Protein 7SN6 (pdb70)

B-factor: mean 51.5, std 17.03, range [21.87, 120.97]

InterPro domains:
  IPR000504 RNA recognition motif domain [PF00076] (151-224)
  IPR000504 RNA recognition motif domain [PF00076] (261-330)
  IPR000504 RNA recognition motif domain [PF00076] (400-459)
  IPR000504 RNA recognition motif domain [PS50102] (149-231)
  IPR000504 RNA recognition motif domain [PS50102] (259-337)
  IPR000504 RNA recognition motif domain [PS50102] (385-466)
  IPR000504 RNA recognition motif domain [SM00360] (150-227)
  IPR000504 RNA recognition motif domain [SM00360] (260-333)
  IPR000504 RNA recognition motif domain [SM00360] (377-462)
  IPR006529 U2 snRNP auxilliary factor, large subunit, splicing factor [TIGR01642] (4-474)
  IPR012677 Nucleotide-binding alpha-beta plait domain superfamily [G3DSA:3.30.70.330] (149-332)
  IPR012677 Nucleotide-binding alpha-beta plait domain superfamily [G3DSA:3.30.70.330] (235-310)
  IPR012677 Nucleotide-binding alpha-beta plait domain superfamily [G3DSA:3.30.70.330] (371-475)
  IPR035979 RNA-binding domain superfamily [SSF54928] (149-233)
  IPR035979 RNA-binding domain superfamily [SSF54928] (244-336)
  IPR035979 RNA-binding domain superfamily [SSF54928] (373-469)

Nearest PDB structures (foldseek):
  7sn6-assembly1_C  TM=1.091E+00  e=1.686E+00  Homo sapiens
  4z2x-assembly2_B  TM=9.937E-01  e=1.857E-19  Mus musculus
  4fxw-assembly1_A  TM=9.599E-01  e=4.243E-20  Homo sapiens
  3v4m-assembly1_A  TM=9.835E-01  e=1.328E-19  Mus musculus
  4fxw-assembly2_C  TM=9.630E-01  e=4.750E-19  Homo sapiens

Structure (mmCIF, N/CA/C/O backbone):
data_7SN6
#
_entry.id   7SN6
#
_cell.length_a   76.163
_cell.length_b   63.156
_cell.length_c   49.387
_cell.angle_alpha   90.000
_cell.angle_beta   94.370
_cell.angle_gamma   90.000
#
_symmetry.space_group_name_H-M   'C 1 2 1'
#
loop_
_entity.id
_entity.type
_entity.pdbx_description
1 polymer 'Splicing factor U2AF 65 kDa subunit'
2 polymer 'Splicing factor 3B subunit 1'
3 non-polymer 'ISOPROPYL ALCOHOL'
4 water water
#
loop_
_atom_site.group_PDB
_atom_site.id
_atom_site.type_symbol
_atom_site.label_atom_id
_atom_site.label_alt_id
_atom_site.label_comp_id
_atom_site.label_asym_id
_atom_site.label_entity_id
_atom_site.label_seq_id
_atom_site.pdbx_PDB_ins_code
_atom_site.Cartn_x
_atom_site.Cartn_y
_atom_site.Cartn_z
_atom_site.occupancy
_atom_site.B_iso_or_equiv
_atom_site.auth_seq_id
_atom_site.auth_comp_id
_atom_site.auth_asym_id
_atom_site.auth_atom_id
_atom_site.pdbx_PDB_model_num
ATOM 1 N N . LEU A 1 3 ? 16.978 -17.680 29.307 1.00 67.46 372 LEU A N 1
ATOM 2 C CA . LEU A 1 3 ? 15.656 -17.639 30.004 1.00 76.49 372 LEU A CA 1
ATOM 3 C C . LEU A 1 3 ? 15.453 -18.868 30.874 1.00 50.62 372 LEU A C 1
ATOM 4 O O . LEU A 1 3 ? 15.961 -19.954 30.556 1.00 50.18 372 LEU A O 1
ATOM 20 N N . GLY A 1 4 ? 14.731 -18.698 31.977 1.00 64.40 373 GLY A N 1
ATOM 21 C CA . GLY A 1 4 ? 14.206 -19.824 32.728 1.00 40.97 373 GLY A CA 1
ATOM 22 C C . GLY A 1 4 ? 14.762 -19.885 34.120 1.00 62.26 373 GLY A C 1
ATOM 23 O O . GLY A 1 4 ? 15.480 -18.991 34.579 1.00 77.12 373 GLY A O 1
ATOM 27 N N . SER A 1 5 ? 14.403 -20.965 34.810 1.00 47.19 374 SER A N 1
ATOM 28 C CA . SER A 1 5 ? 13.538 -22.007 34.245 1.00 39.84 374 SER A CA 1
ATOM 29 C C . SER A 1 5 ? 12.059 -21.603 34.162 1.00 39.64 374 SER A C 1
ATOM 30 O O . SER A 1 5 ? 11.568 -20.787 34.963 1.00 41.90 374 SER A O 1
ATOM 38 N N . THR A 1 6 ? 11.341 -22.237 33.251 1.00 37.24 375 THR A N 1
ATOM 39 C CA . THR A 1 6 ? 9.928 -21.998 33.001 1.00 36.90 375 THR A CA 1
ATOM 40 C C . THR A 1 6 ? 9.257 -23.332 32.715 1.00 34.87 375 THR A C 1
ATOM 41 O O . THR A 1 6 ? 9.906 -24.379 32.665 1.00 33.73 375 THR A O 1
ATOM 52 N N . GLU A 1 7 ? 7.940 -23.298 32.515 1.00 35.87 376 GLU A N 1
ATOM 53 C CA . GLU A 1 7 ? 7.188 -24.530 32.281 1.00 34.55 376 GLU A CA 1
ATOM 54 C C . GLU A 1 7 ? 7.041 -24.888 30.801 1.00 39.79 376 GLU A C 1
ATOM 55 O O . GLU A 1 7 ? 6.360 -25.865 30.474 1.00 34.65 376 GLU A O 1
ATOM 67 N N . VAL A 1 8 ? 7.642 -24.112 29.912 1.00 30.98 377 VAL A N 1
ATOM 68 C CA . VAL A 1 8 ? 7.594 -24.348 28.466 1.00 29.53 377 VAL A CA 1
ATOM 69 C C . VAL A 1 8 ? 9.006 -24.628 27.973 1.00 31.00 377 VAL A C 1
ATOM 70 O O . VAL A 1 8 ? 9.936 -23.866 28.275 1.00 29.72 377 VAL A O 1
ATOM 83 N N . LEU A 1 9 ? 9.152 -25.739 27.246 1.00 27.45 378 LEU A N 1
ATOM 84 C CA . LEU A 1 9 ? 10.406 -26.242 26.698 1.00 26.80 378 LEU A CA 1
ATOM 85 C C . LEU A 1 9 ? 10.375 -26.031 25.194 1.00 28.39 378 LEU A C 1
ATOM 86 O O . LEU A 1 9 ? 9.348 -26.269 24.557 1.00 34.48 378 LEU A O 1
ATOM 102 N N . CYS A 1 10 ? 11.496 -25.561 24.658 1.00 26.43 379 CYS A N 1
ATOM 103 C CA . CYS A 1 10 ? 11.710 -25.436 23.209 1.00 26.12 379 CYS A CA 1
ATOM 104 C C . CYS A 1 10 ? 12.780 -26.441 22.805 1.00 27.44 379 CYS A C 1
ATOM 105 O O . CYS A 1 10 ? 13.915 -26.378 23.302 1.00 26.29 379 CYS A O 1
ATOM 113 N N . LEU A 1 11 ? 12.429 -27.346 21.892 1.00 25.10 380 LEU A N 1
ATOM 114 C CA . LEU A 1 11 ? 13.332 -28.366 21.391 1.00 25.78 380 LEU A CA 1
ATOM 115 C C . LEU A 1 11 ? 13.725 -28.003 19.951 1.00 25.30 380 LEU A C 1
ATOM 116 O O . LEU A 1 11 ? 12.854 -27.674 19.156 1.00 27.19 380 LEU A O 1
ATOM 132 N N . MET A 1 12 ? 15.019 -27.997 19.684 1.00 25.76 381 MET A N 1
ATOM 133 C CA . MET A 1 12 ? 15.575 -27.577 18.392 1.00 26.47 381 MET A CA 1
ATOM 134 C C . MET A 1 12 ? 16.428 -28.688 17.797 1.00 26.78 381 MET A C 1
ATOM 135 O O . MET A 1 12 ? 16.857 -29.622 18.475 1.00 26.54 381 MET A O 1
ATOM 149 N N . ASN A 1 13 ? 16.656 -28.552 16.492 1.00 27.56 382 ASN A N 1
ATOM 150 C CA . ASN A 1 13 ? 17.463 -29.473 15.731 1.00 28.31 382 ASN A CA 1
ATOM 151 C C . ASN A 1 13 ? 16.823 -30.840 15.517 1.00 28.13 382 ASN A C 1
ATOM 152 O O . ASN A 1 13 ? 17.496 -31.747 14.993 1.00 28.94 382 ASN A O 1
ATOM 163 N N . MET A 1 14 ? 15.518 -30.984 15.727 1.00 28.10 383 MET A N 1
ATOM 164 C CA . MET A 1 14 ? 14.883 -32.291 15.596 1.00 32.71 383 MET A CA 1
ATOM 165 C C . MET A 1 14 ? 14.148 -32.538 14.287 1.00 33.26 383 MET A C 1
ATOM 166 O O . MET A 1 14 ? 14.039 -33.699 13.867 1.00 34.07 383 MET A O 1
ATOM 180 N N . VAL A 1 15 ? 13.627 -31.511 13.631 1.00 30.97 384 VAL A N 1
ATOM 181 C CA . VAL A 1 15 ? 12.770 -31.734 12.485 1.00 44.84 384 VAL A CA 1
ATOM 182 C C . VAL A 1 15 ? 13.278 -30.917 11.316 1.00 34.74 384 VAL A C 1
ATOM 183 O O . VAL A 1 15 ? 13.808 -29.813 11.485 1.00 37.00 384 VAL A O 1
ATOM 196 N N . LEU A 1 16 ? 13.091 -31.464 10.134 1.00 33.08 385 LEU A N 1
ATOM 197 C CA . LEU A 1 16 ? 13.181 -30.699 8.894 1.00 34.61 385 LEU A CA 1
ATOM 198 C C . LEU A 1 16 ? 11.789 -30.251 8.457 1.00 38.05 385 LEU A C 1
ATOM 199 O O . LEU A 1 16 ? 10.832 -31.033 8.512 1.00 42.43 385 LEU A O 1
ATOM 215 N N . PRO A 1 17 ? 11.658 -29.022 7.974 1.00 41.53 386 PRO A N 1
ATOM 216 C CA . PRO A 1 17 ? 10.347 -28.568 7.469 1.00 37.42 386 PRO A CA 1
ATOM 217 C C . PRO A 1 17 ? 9.690 -29.540 6.494 1.00 40.46 386 PRO A C 1
ATOM 218 O O . PRO A 1 17 ? 8.471 -29.743 6.544 1.00 46.83 386 PRO A O 1
ATOM 229 N N . GLU A 1 18 ? 10.479 -30.102 5.574 1.00 51.86 387 GLU A N 1
ATOM 230 C CA . GLU A 1 18 ? 10.008 -31.151 4.675 1.00 52.73 387 GLU A CA 1
ATOM 231 C C . GLU A 1 18 ? 9.227 -32.235 5.410 1.00 56.14 387 GLU A C 1
ATOM 232 O O . GLU A 1 18 ? 8.189 -32.708 4.923 1.00 60.37 387 GLU A O 1
ATOM 244 N N . GLU A 1 19 ? 9.725 -32.662 6.571 1.00 41.31 388 GLU A N 1
ATOM 245 C CA . GLU A 1 19 ? 9.107 -33.733 7.342 1.00 51.63 388 GLU A CA 1
ATOM 246 C C . GLU A 1 19 ? 7.779 -33.313 7.949 1.00 49.03 388 GLU A C 1
ATOM 247 O O . GLU A 1 19 ? 7.058 -34.168 8.468 1.00 53.74 388 GLU A O 1
ATOM 259 N N . LEU A 1 20 ? 7.429 -32.031 7.889 1.00 38.07 389 LEU A N 1
ATOM 260 C CA . LEU A 1 20 ? 6.192 -31.545 8.479 1.00 40.09 389 LEU A CA 1
ATOM 261 C C . LEU A 1 20 ? 5.074 -31.333 7.461 1.00 42.50 389 LEU A C 1
ATOM 262 O O . LEU A 1 20 ? 4.008 -30.839 7.825 1.00 47.40 389 LEU A O 1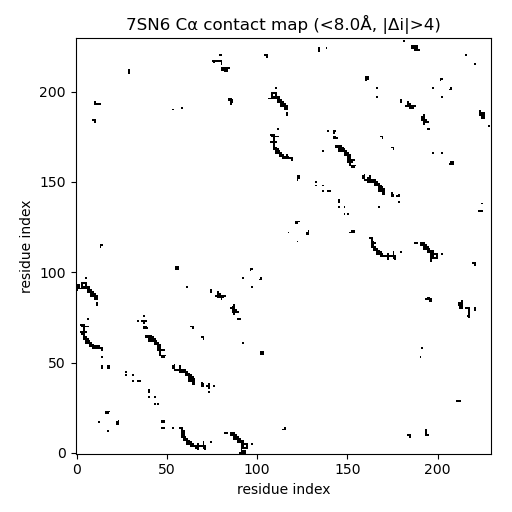
ATOM 278 N N . LEU A 1 21 ? 5.274 -31.711 6.203 1.00 59.07 390 LEU A N 1
ATOM 279 C CA . LEU A 1 21 ? 4.253 -31.413 5.215 1.00 50.18 390 LEU A CA 1
ATOM 280 C C . LEU A 1 21 ? 3.149 -32.460 5.174 1.00 46.48 390 LEU A C 1
ATOM 281 O O . LEU A 1 21 ? 1.988 -32.129 4.913 1.00 57.72 390 LEU A O 1
ATOM 297 N N . ASP A 1 22 ? 3.497 -33.719 5.362 1.00 56.71 391 ASP A N 1
ATOM 298 C CA . ASP A 1 22 ? 2.509 -34.781 5.312 1.00 54.82 391 ASP A CA 1
ATOM 299 C C . ASP A 1 22 ? 1.810 -34.877 6.661 1.00 57.08 391 ASP A C 1
ATOM 300 O O . ASP A 1 22 ? 2.465 -34.942 7.704 1.00 57.23 391 ASP A O 1
ATOM 309 N N . ASP A 1 23 ? 0.477 -34.901 6.630 1.00 61.71 392 ASP A N 1
ATOM 310 C CA . ASP A 1 23 ? -0.297 -34.988 7.862 1.00 67.61 392 ASP A CA 1
ATOM 311 C C . ASP A 1 23 ? 0.009 -36.270 8.639 1.00 63.24 392 ASP A C 1
ATOM 312 O O . ASP A 1 23 ? 0.070 -36.253 9.874 1.00 60.89 392 ASP A O 1
ATOM 321 N N . GLU A 1 24 ? 0.183 -37.397 7.941 1.00 60.91 393 GLU A N 1
ATOM 322 C CA . GLU A 1 24 ? 0.488 -38.649 8.634 1.00 50.50 393 GLU A CA 1
ATOM 323 C C . GLU A 1 24 ? 1.817 -38.544 9.381 1.00 59.69 393 GLU A C 1
ATOM 324 O O . GLU A 1 24 ? 1.911 -38.885 10.569 1.00 65.08 393 GLU A O 1
ATOM 328 N N . GLU A 1 25 ? 2.850 -38.043 8.699 1.00 59.65 394 GLU A N 1
ATOM 329 C CA . GLU A 1 25 ? 4.179 -37.941 9.291 1.00 57.01 394 GLU A CA 1
ATOM 330 C C . GLU A 1 25 ? 4.225 -36.871 10.367 1.00 57.97 394 GLU A C 1
ATOM 331 O O . GLU A 1 25 ? 4.956 -37.006 11.359 1.00 52.40 394 GLU A O 1
ATOM 343 N N . TYR A 1 26 ? 3.479 -35.784 10.165 1.00 45.35 395 TYR A N 1
ATOM 344 C CA . TYR A 1 26 ? 3.353 -34.749 11.177 1.00 42.66 395 TYR A CA 1
ATOM 345 C C . TYR A 1 26 ? 2.768 -35.313 12.465 1.00 42.59 395 TYR A C 1
ATOM 346 O O . TYR A 1 26 ? 3.287 -35.061 13.564 1.00 45.06 395 TYR A O 1
ATOM 364 N N . GLU A 1 27 ? 1.690 -36.092 12.346 1.00 50.23 396 GLU A N 1
ATOM 365 C CA . GLU A 1 27 ? 1.069 -36.668 13.535 1.00 59.34 396 GLU A CA 1
ATOM 366 C C . GLU A 1 27 ? 2.029 -37.607 14.257 1.00 45.89 396 GLU A C 1
ATOM 367 O O . GLU A 1 27 ? 2.089 -37.611 15.495 1.00 42.41 396 GLU A O 1
ATOM 371 N N . GLU A 1 28 ? 2.778 -38.415 13.499 1.00 46.88 397 GLU A N 1
ATOM 372 C CA . GLU A 1 28 ? 3.736 -39.338 14.104 1.00 48.55 397 GLU A CA 1
ATOM 373 C C . GLU A 1 28 ? 4.773 -38.591 14.922 1.00 46.15 397 GLU A C 1
ATOM 374 O O . GLU A 1 28 ? 5.155 -39.029 16.013 1.00 45.92 397 GLU A O 1
ATOM 386 N N . ILE A 1 29 ? 5.241 -37.454 14.419 1.00 37.22 398 ILE A N 1
ATOM 387 C CA . ILE A 1 29 ? 6.253 -36.699 15.150 1.00 34.32 398 ILE A CA 1
ATOM 388 C C . ILE A 1 29 ? 5.671 -36.115 16.425 1.00 39.97 398 ILE A C 1
ATOM 389 O O . ILE A 1 29 ? 6.310 -36.152 17.477 1.00 39.31 398 ILE A O 1
ATOM 405 N N . VAL A 1 30 ? 4.433 -35.621 16.376 1.00 35.87 399 VAL A N 1
ATOM 406 C CA . VAL A 1 30 ? 3.831 -35.041 17.571 1.00 35.83 399 VAL A CA 1
ATOM 407 C C . VAL A 1 30 ? 3.680 -36.101 18.658 1.00 34.05 399 VAL A C 1
ATOM 408 O O . VAL A 1 30 ? 4.037 -35.886 19.819 1.00 40.81 399 VAL A O 1
ATOM 421 N N . GLU A 1 31 ? 3.115 -37.244 18.305 1.00 37.86 400 GLU A N 1
ATOM 422 C CA . GLU A 1 31 ? 2.976 -38.305 19.295 1.00 50.58 400 GLU A CA 1
ATOM 423 C C . GLU A 1 31 ? 4.337 -38.757 19.826 1.00 41.87 400 GLU A C 1
ATOM 424 O O . GLU A 1 31 ? 4.500 -38.976 21.035 1.00 44.22 400 GLU A O 1
ATOM 431 N N . ASP A 1 32 ? 5.332 -38.882 18.947 1.00 40.83 401 ASP A N 1
ATOM 432 C CA . ASP A 1 32 ? 6.677 -39.238 19.395 1.00 41.13 401 ASP A CA 1
ATOM 433 C C . ASP A 1 32 ? 7.163 -38.288 20.469 1.00 37.94 401 ASP A C 1
ATOM 434 O O . ASP A 1 32 ? 7.738 -38.709 21.484 1.00 42.85 401 ASP A O 1
ATOM 442 N N . VAL A 1 33 ? 6.995 -36.986 20.226 1.00 32.95 402 VAL A N 1
ATOM 443 C CA . VAL A 1 33 ? 7.369 -35.979 21.210 1.00 35.87 402 VAL A CA 1
ATOM 444 C C . VAL A 1 33 ? 6.529 -36.122 22.469 1.00 37.83 402 VAL A C 1
ATOM 445 O O . VAL A 1 33 ? 7.059 -36.135 23.587 1.00 38.29 402 VAL A O 1
ATOM 457 N N . ARG A 1 34 ? 5.205 -36.250 22.317 1.00 40.33 403 ARG A N 1
ATOM 458 C CA . ARG A 1 34 ? 4.340 -36.349 23.495 1.00 35.88 403 ARG A CA 1
ATOM 459 C C . ARG A 1 34 ? 4.724 -37.547 24.344 1.00 44.59 403 ARG A C 1
ATOM 460 O O . ARG A 1 34 ? 4.892 -37.433 25.564 1.00 45.66 403 ARG A O 1
ATOM 464 N N . ASP A 1 35 ? 4.851 -38.721 23.713 1.00 40.68 404 ASP A N 1
ATOM 465 C CA . ASP A 1 35 ? 5.118 -39.937 24.484 1.00 38.94 404 ASP A CA 1
ATOM 466 C C . ASP A 1 35 ? 6.407 -39.810 25.284 1.00 37.94 404 ASP A C 1
ATOM 467 O O . ASP A 1 35 ? 6.467 -40.228 26.452 1.00 46.24 404 ASP A O 1
ATOM 476 N N . GLU A 1 36 ? 7.450 -39.240 24.684 1.00 39.50 405 GLU A N 1
ATOM 477 C CA . GLU A 1 36 ? 8.720 -39.126 25.395 1.00 42.06 405 GLU A CA 1
ATOM 478 C C . GLU A 1 36 ? 8.630 -38.064 26.484 1.00 46.10 405 GLU A C 1
ATOM 479 O O . GLU A 1 36 ? 9.048 -38.301 27.626 1.00 37.08 405 GLU A O 1
ATOM 491 N N . CYS A 1 37 ? 8.025 -36.916 26.177 1.00 36.02 406 CYS A N 1
ATOM 492 C CA . CYS A 1 37 ? 7.929 -35.862 27.192 1.00 39.90 406 CYS A CA 1
ATOM 493 C C . CYS A 1 37 ? 7.058 -36.278 28.372 1.00 35.29 406 CYS A C 1
ATOM 494 O O . CYS A 1 37 ? 7.258 -35.800 29.498 1.00 38.30 406 CYS A O 1
ATOM 502 N N . SER A 1 38 ? 6.049 -37.114 28.115 1.00 30.78 407 SER A N 1
ATOM 503 C CA . SER A 1 38 ? 5.169 -37.596 29.167 1.00 41.68 407 SER A CA 1
ATOM 504 C C . SER A 1 38 ? 5.895 -38.446 30.189 1.00 46.89 407 SER A C 1
ATOM 505 O O . SER A 1 38 ? 5.350 -38.691 31.278 1.00 51.34 407 SER A O 1
ATOM 513 N N . LYS A 1 39 ? 7.102 -38.913 29.882 1.00 42.83 408 LYS A N 1
ATOM 514 C CA . LYS A 1 39 ? 7.856 -39.622 30.903 1.00 53.76 408 LYS A CA 1
ATOM 515 C C . LYS A 1 39 ? 8.198 -38.733 32.092 1.00 58.91 408 LYS A C 1
ATOM 516 O O . LYS A 1 39 ? 8.522 -39.260 33.158 1.00 46.84 408 LYS A O 1
ATOM 535 N N . TYR A 1 40 ? 8.144 -37.402 31.926 1.00 37.19 409 TYR A N 1
ATOM 536 C CA . TYR A 1 40 ? 8.631 -36.452 32.919 1.00 41.12 409 TYR A CA 1
ATOM 537 C C . TYR A 1 40 ? 7.534 -35.632 33.573 1.00 48.97 409 TYR A C 1
ATOM 538 O O . TYR A 1 40 ? 7.762 -35.084 34.655 1.00 76.09 409 TYR A O 1
ATOM 556 N N . GLY A 1 41 ? 6.365 -35.540 32.957 1.00 51.20 410 GLY A N 1
ATOM 557 C CA . GLY A 1 41 ? 5.324 -34.660 33.463 1.00 53.54 410 GLY A CA 1
ATOM 558 C C . GLY A 1 41 ? 4.068 -34.820 32.640 1.00 60.57 410 GLY A C 1
ATOM 559 O O . GLY A 1 41 ? 4.057 -35.479 31.592 1.00 54.09 410 GLY A O 1
ATOM 563 N N . LEU A 1 42 ? 2.988 -34.228 33.148 1.00 42.09 411 LEU A N 1
ATOM 564 C CA . LEU A 1 42 ? 1.768 -34.118 32.361 1.00 47.49 411 LEU A CA 1
ATOM 565 C C . LEU A 1 42 ? 2.022 -33.016 31.344 1.00 44.69 411 LEU A C 1
ATOM 566 O O . LEU A 1 42 ? 2.484 -31.927 31.704 1.00 42.43 411 LEU A O 1
ATOM 582 N N . VAL A 1 43 ? 1.781 -33.318 30.075 1.00 39.69 412 VAL A N 1
ATOM 583 C CA . VAL A 1 43 ? 1.980 -32.365 28.990 1.00 34.08 412 VAL A CA 1
ATOM 584 C C . VAL A 1 43 ? 0.645 -31.695 28.708 1.00 39.07 412 VAL A C 1
ATOM 585 O O . VAL A 1 43 ? -0.347 -32.375 28.399 1.00 35.93 412 VAL A O 1
ATOM 598 N N . LYS A 1 44 ? 0.614 -30.370 28.872 1.00 36.48 413 LYS A N 1
ATOM 599 C CA . LYS A 1 44 ? -0.602 -29.609 28.629 1.00 43.31 413 LYS A CA 1
ATOM 600 C C . LYS A 1 44 ? -0.750 -29.267 27.149 1.00 35.21 413 LYS A C 1
ATOM 601 O O . LYS A 1 44 ? -1.865 -29.304 26.613 1.00 36.80 413 LYS A O 1
ATOM 620 N N . SER A 1 45 ? 0.344 -28.935 26.462 1.00 33.25 414 SER A N 1
ATOM 621 C CA . SER A 1 45 ? 0.211 -28.531 25.062 1.00 32.98 414 SER A CA 1
ATOM 622 C C . SER A 1 45 ? 1.507 -28.811 24.321 1.00 30.72 414 SER A C 1
ATOM 623 O O . SER A 1 45 ? 2.582 -28.890 24.914 1.00 30.36 414 SER A O 1
ATOM 631 N N . ILE A 1 46 ? 1.384 -28.956 23.013 1.00 35.03 415 ILE A N 1
ATOM 632 C CA . ILE A 1 46 ? 2.524 -29.136 22.128 1.00 35.37 415 ILE A CA 1
ATOM 633 C C . ILE A 1 46 ? 2.282 -28.250 20.916 1.00 35.80 415 ILE A C 1
ATOM 634 O O . ILE A 1 46 ? 1.176 -28.241 20.366 1.00 39.15 415 ILE A O 1
ATOM 649 N N . GLU A 1 47 ? 3.299 -27.491 20.502 1.00 28.62 416 GLU A N 1
ATOM 650 C CA . GLU A 1 47 ? 3.194 -26.727 19.267 1.00 29.51 416 GLU A CA 1
ATOM 651 C C . GLU A 1 47 ? 4.370 -27.083 18.382 1.00 32.55 416 GLU A C 1
ATOM 652 O O . GLU A 1 47 ? 5.524 -27.012 18.822 1.00 29.00 416 GLU A O 1
ATOM 664 N N . ILE A 1 48 ? 4.074 -27.474 17.143 1.00 39.53 417 ILE A N 1
ATOM 665 C CA . ILE A 1 48 ? 5.102 -27.701 16.133 1.00 32.33 417 ILE A CA 1
ATOM 666 C C . ILE A 1 48 ? 4.709 -26.902 14.899 1.00 39.82 417 ILE A C 1
ATOM 667 O O . ILE A 1 48 ? 3.912 -27.385 14.086 1.00 41.67 417 ILE A O 1
ATOM 683 N N . PRO A 1 49 ? 5.193 -25.679 14.734 1.00 34.18 418 PRO A N 1
ATOM 684 C CA . PRO A 1 49 ? 4.773 -24.878 13.567 1.00 38.35 418 PRO A CA 1
ATOM 685 C C . PRO A 1 49 ? 5.126 -25.583 12.265 1.00 40.52 418 PRO A C 1
ATOM 686 O O . PRO A 1 49 ? 6.209 -26.143 12.124 1.00 42.12 418 PRO A O 1
ATOM 697 N N . ARG A 1 50 ? 4.196 -25.539 11.299 1.00 40.79 419 ARG A N 1
ATOM 698 C CA . ARG A 1 50 ? 4.363 -26.209 10.030 1.00 39.55 419 ARG A CA 1
ATOM 699 C C . ARG A 1 50 ? 4.580 -25.188 8.902 1.00 39.81 419 ARG A C 1
ATOM 700 O O . ARG A 1 50 ? 4.127 -24.045 8.999 1.00 45.54 419 ARG A O 1
ATOM 721 N N . PRO A 1 51 ? 5.266 -25.575 7.834 1.00 47.96 420 PRO A N 1
ATOM 722 C CA . PRO A 1 51 ? 5.371 -24.685 6.681 1.00 52.32 420 PRO A CA 1
ATOM 723 C C . PRO A 1 51 ? 3.988 -24.457 6.105 1.00 67.65 420 PRO A C 1
ATOM 724 O O . PRO A 1 51 ? 3.136 -25.346 6.134 1.00 48.79 420 PRO A O 1
ATOM 735 N N . VAL A 1 52 ? 3.762 -23.249 5.597 1.00 61.87 421 VAL A N 1
ATOM 736 C CA . VAL A 1 52 ? 2.474 -22.877 5.023 1.00 65.31 421 VAL A CA 1
ATOM 737 C C . VAL A 1 52 ? 2.730 -22.079 3.753 1.00 77.36 421 VAL A C 1
ATOM 738 O O . VAL A 1 52 ? 3.624 -21.227 3.715 1.00 66.30 421 VAL A O 1
ATOM 751 N N . ASP A 1 53 ? 1.953 -22.371 2.706 1.00 83.50 422 ASP A N 1
ATOM 752 C CA . ASP A 1 53 ? 2.170 -21.790 1.377 1.00 78.56 422 ASP A CA 1
ATOM 753 C C . ASP A 1 53 ? 3.651 -21.834 1.004 1.00 66.49 422 ASP A C 1
ATOM 754 O O . ASP A 1 53 ? 4.197 -20.908 0.403 1.00 71.25 422 ASP A O 1
ATOM 758 N N . GLY A 1 54 ? 4.314 -22.926 1.376 1.00 75.41 423 GLY A N 1
ATOM 759 C CA . GLY A 1 54 ? 5.728 -23.074 1.095 1.00 88.79 423 GLY A CA 1
ATOM 760 C C . GLY A 1 54 ? 6.561 -21.939 1.654 1.00 85.91 423 GLY A C 1
ATOM 761 O O . GLY A 1 54 ? 7.296 -21.275 0.918 1.00 101.44 423 GLY A O 1
ATOM 765 N N . VAL A 1 55 ? 6.430 -21.687 2.952 1.00 63.79 424 VAL A N 1
ATOM 766 C CA . VAL A 1 55 ? 7.265 -20.711 3.646 1.00 75.26 424 VAL A CA 1
ATOM 767 C C . VAL A 1 55 ? 7.494 -21.221 5.061 1.00 74.48 424 VAL A C 1
ATOM 768 O O . VAL A 1 55 ? 6.575 -21.750 5.693 1.00 52.52 424 VAL A O 1
ATOM 772 N N . GLU A 1 56 ? 8.728 -21.074 5.549 1.00 60.31 425 GLU A N 1
ATOM 773 C CA . GLU A 1 56 ? 9.067 -21.415 6.929 1.00 42.07 425 GLU A CA 1
ATOM 774 C C . GLU A 1 56 ? 8.570 -20.297 7.836 1.00 70.93 425 GLU A C 1
ATOM 775 O O . GLU A 1 56 ? 9.228 -19.266 7.994 1.00 64.58 425 GLU A O 1
ATOM 787 N N . VAL A 1 57 ? 7.412 -20.516 8.450 1.00 63.65 426 VAL A N 1
ATOM 788 C CA . VAL A 1 57 ? 6.789 -19.543 9.341 1.00 50.09 426 VAL A CA 1
ATOM 789 C C . VAL A 1 57 ? 7.670 -19.354 10.566 1.00 39.98 426 VAL A C 1
ATOM 790 O O . VAL A 1 57 ? 8.531 -20.200 10.839 1.00 37.80 426 VAL A O 1
ATOM 803 N N . PRO A 1 58 ? 7.507 -18.265 11.316 1.00 55.81 427 PRO A N 1
ATOM 804 C CA . PRO A 1 58 ? 8.230 -18.118 12.585 1.00 44.75 427 PRO A CA 1
ATOM 805 C C . PRO A 1 58 ? 8.158 -19.354 13.456 1.00 39.92 427 PRO A C 1
ATOM 806 O O . PRO A 1 58 ? 7.087 -19.895 13.744 1.00 43.93 427 PRO A O 1
ATOM 817 N N . GLY A 1 59 ? 9.313 -19.790 13.925 1.00 41.19 428 GLY A N 1
ATOM 818 C CA . GLY A 1 59 ? 9.341 -20.944 14.779 1.00 33.23 428 GLY A CA 1
ATOM 819 C C . GLY A 1 59 ? 9.326 -22.262 14.046 1.00 31.17 428 GLY A C 1
ATOM 820 O O . GLY A 1 59 ? 9.436 -23.307 14.678 1.00 32.21 428 GLY A O 1
ATOM 824 N N . CYS A 1 60 ? 9.183 -22.256 12.724 1.00 32.69 429 CYS A N 1
ATOM 825 C CA . CYS A 1 60 ? 9.279 -23.524 11.998 1.00 34.35 429 CYS A CA 1
ATOM 826 C C . CYS A 1 60 ? 10.683 -24.093 12.137 1.00 44.38 429 CYS A C 1
ATOM 827 O O . CYS A 1 60 ? 11.679 -23.383 11.964 1.00 34.70 429 CYS A O 1
ATOM 835 N N . GLY A 1 61 ? 10.763 -25.374 12.457 1.00 32.35 430 GLY A N 1
ATOM 836 C CA . GLY A 1 61 ? 11.999 -25.995 12.888 1.00 28.00 430 GLY A CA 1
ATOM 837 C C . GLY A 1 61 ? 12.053 -26.285 14.371 1.00 25.82 430 GLY A C 1
ATOM 838 O O . GLY A 1 61 ? 12.844 -27.142 14.809 1.00 30.55 430 GLY A O 1
ATOM 842 N N . LYS A 1 62 ? 11.244 -25.593 15.158 1.00 26.14 431 LYS A N 1
ATOM 843 C CA . LYS A 1 62 ? 11.180 -25.739 16.601 1.00 24.83 431 LYS A CA 1
ATOM 844 C C . LYS A 1 62 ? 9.964 -26.547 17.067 1.00 30.33 431 LYS A C 1
ATOM 845 O O . LYS A 1 62 ? 8.939 -26.628 16.390 1.00 27.60 431 LYS A O 1
ATOM 864 N N . ILE A 1 63 ? 10.098 -27.142 18.265 1.00 24.89 432 ILE A N 1
ATOM 865 C CA . ILE A 1 63 ? 9.026 -27.896 18.927 1.00 26.03 432 ILE A CA 1
ATOM 866 C C . ILE A 1 63 ? 8.865 -27.303 20.326 1.00 23.44 432 ILE A C 1
ATOM 867 O O . ILE A 1 63 ? 9.857 -27.062 21.004 1.00 29.91 432 ILE A O 1
ATOM 883 N N . PHE A 1 64 ? 7.639 -26.964 20.697 1.00 24.16 433 PHE A N 1
ATOM 884 C CA . PHE A 1 64 ? 7.333 -26.314 21.968 1.00 25.00 433 PHE A CA 1
ATOM 885 C C . PHE A 1 64 ? 6.466 -27.279 22.749 1.00 27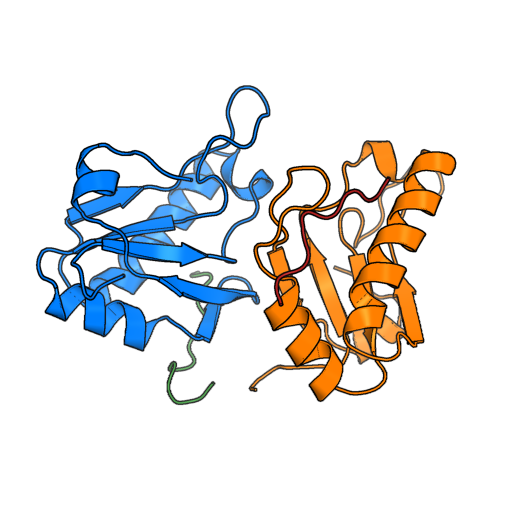.00 433 PHE A C 1
ATOM 886 O O . PHE A 1 64 ? 5.508 -27.824 22.189 1.00 34.25 433 PHE A O 1
ATOM 903 N N . VAL A 1 65 ? 6.796 -27.476 24.027 1.00 29.77 434 VAL A N 1
ATOM 904 C CA . VAL A 1 65 ? 6.036 -28.364 24.906 1.00 32.23 434 VAL A CA 1
ATOM 905 C C . VAL A 1 65 ? 5.789 -27.667 26.220 1.00 35.29 434 VAL A C 1
ATOM 906 O O . VAL A 1 65 ? 6.742 -27.233 26.870 1.00 31.69 434 VAL A O 1
ATOM 919 N N . GLU A 1 66 ? 4.530 -27.600 26.637 1.00 31.28 435 GLU A N 1
ATOM 920 C CA . GLU A 1 66 ? 4.154 -26.966 27.884 1.00 30.87 435 GLU A CA 1
ATOM 921 C C . GLU A 1 66 ? 3.808 -28.057 28.891 1.00 37.02 435 GLU A C 1
ATOM 922 O O . GLU A 1 66 ? 3.022 -28.961 28.587 1.00 41.21 435 GLU A O 1
ATOM 934 N N . PHE A 1 67 ? 4.422 -27.980 30.053 1.00 38.66 436 PHE A N 1
ATOM 935 C CA . PHE A 1 67 ? 4.135 -28.846 31.198 1.00 35.20 436 PHE A CA 1
ATOM 936 C C . PHE A 1 67 ? 3.293 -28.110 32.233 1.00 37.93 436 PHE A C 1
ATOM 937 O O . PHE A 1 67 ? 3.114 -26.894 32.177 1.00 36.51 436 PHE A O 1
ATOM 954 N N . THR A 1 68 ? 2.778 -28.874 33.212 1.00 40.50 437 THR A N 1
ATOM 955 C CA . THR A 1 68 ? 1.981 -28.264 34.272 1.00 37.28 437 THR A CA 1
ATOM 956 C C . THR A 1 68 ? 2.813 -27.629 35.379 1.00 61.81 437 THR A C 1
ATOM 957 O O . THR A 1 68 ? 2.243 -26.998 36.278 1.00 55.49 437 THR A O 1
ATOM 968 N N . SER A 1 69 ? 4.124 -27.815 35.383 1.00 43.27 438 SER A N 1
ATOM 969 C CA . SER A 1 69 ? 4.944 -27.206 36.414 1.00 51.62 438 SER A CA 1
ATOM 970 C C . SER A 1 69 ? 6.327 -26.912 35.853 1.00 39.15 438 SER A C 1
ATOM 971 O O . SER A 1 69 ? 6.787 -27.555 34.904 1.00 34.65 438 SER A O 1
ATOM 979 N N . VAL A 1 70 ? 7.018 -25.970 36.491 1.00 41.36 439 VAL A N 1
ATOM 980 C CA . VAL A 1 70 ? 8.405 -25.719 36.118 1.00 34.94 439 VAL A CA 1
ATOM 981 C C . VAL A 1 70 ? 9.255 -26.961 36.351 1.00 33.29 439 VAL A C 1
ATOM 982 O O . VAL A 1 70 ? 10.073 -27.321 35.498 1.00 34.29 439 VAL A O 1
ATOM 995 N N . PHE A 1 71 ? 9.101 -27.612 37.525 1.00 38.58 440 PHE A N 1
ATOM 996 C CA . PHE A 1 71 ? 9.942 -28.773 37.833 1.00 36.03 440 PHE A CA 1
ATOM 997 C C . PHE A 1 71 ? 9.797 -29.872 36.778 1.00 35.81 440 PHE A C 1
ATOM 998 O O . PHE A 1 71 ? 10.790 -30.507 36.374 1.00 34.94 440 PHE A O 1
ATOM 1015 N N . ASP A 1 72 ? 8.585 -30.100 36.284 1.00 36.48 441 ASP A N 1
ATOM 1016 C CA . ASP A 1 72 ? 8.413 -31.162 35.297 1.00 30.67 441 ASP A CA 1
ATOM 1017 C C . ASP A 1 72 ? 9.113 -30.793 34.008 1.00 31.76 441 ASP A C 1
ATOM 1018 O O . ASP A 1 72 ? 9.694 -31.649 33.329 1.00 30.12 441 ASP A O 1
ATOM 1027 N N . CYS A 1 73 ? 9.092 -29.502 33.675 1.00 28.32 442 CYS A N 1
ATOM 1028 C CA . CYS A 1 73 ? 9.752 -29.023 32.463 1.00 26.63 442 CYS A CA 1
ATOM 1029 C C . CYS A 1 73 ? 11.259 -29.165 32.613 1.00 33.55 442 CYS A C 1
ATOM 1030 O O . CYS A 1 73 ? 11.953 -29.596 31.685 1.00 28.44 442 CYS A O 1
ATOM 1038 N N . GLN A 1 74 ? 11.763 -28.838 33.817 1.00 29.18 443 GLN A N 1
ATOM 1039 C CA . GLN A 1 74 ? 13.174 -28.984 34.114 1.00 27.24 443 GLN A CA 1
ATOM 1040 C C . GLN A 1 74 ? 13.611 -30.437 33.964 1.00 27.37 443 GLN A C 1
ATOM 1041 O O . GLN A 1 74 ? 14.686 -30.729 33.411 1.00 29.42 443 GLN A O 1
ATOM 1055 N N . LYS A 1 75 ? 12.809 -31.369 34.492 1.00 30.30 444 LYS A N 1
ATOM 1056 C CA . LYS A 1 75 ? 13.199 -32.770 34.387 1.00 27.83 444 LYS A CA 1
ATOM 1057 C C . LYS A 1 75 ? 13.226 -33.192 32.918 1.00 26.20 444 LYS A C 1
ATOM 1058 O O . LYS A 1 75 ? 14.102 -33.949 32.493 1.00 25.77 444 LYS A O 1
ATOM 1077 N N . ALA A 1 76 ? 12.241 -32.755 32.150 1.00 25.71 445 ALA A N 1
ATOM 1078 C CA . ALA A 1 76 ? 12.226 -33.102 30.721 1.00 27.37 445 ALA A CA 1
ATOM 1079 C C . ALA A 1 76 ? 13.428 -32.523 29.991 1.00 29.08 445 ALA A C 1
ATOM 1080 O O . ALA A 1 76 ? 14.014 -33.187 29.121 1.00 26.90 445 ALA A O 1
ATOM 1087 N N . MET A 1 77 ? 13.793 -31.281 30.299 1.00 28.16 446 MET A N 1
ATOM 1088 C CA . MET A 1 77 ? 14.985 -30.710 29.689 1.00 29.19 446 MET A CA 1
ATOM 1089 C C . MET A 1 77 ? 16.211 -31.545 30.016 1.00 34.58 446 MET A C 1
ATOM 1090 O O . MET A 1 77 ? 17.030 -31.835 29.117 1.00 26.14 446 MET A O 1
ATOM 1104 N N . GLN A 1 78 ? 16.351 -31.962 31.296 1.00 24.78 447 GLN A N 1
ATOM 1105 C CA . GLN A 1 78 ? 17.478 -32.814 31.632 1.00 24.25 447 GLN A CA 1
ATOM 1106 C C . GLN A 1 78 ? 17.385 -34.175 30.935 1.00 28.42 447 GLN A C 1
ATOM 1107 O O . GLN A 1 78 ? 18.406 -34.763 30.575 1.00 32.04 447 GLN A O 1
ATOM 1121 N N . GLY A 1 79 ? 16.179 -34.735 30.817 1.00 24.26 448 GLY A N 1
ATOM 1122 C CA . GLY A 1 79 ? 16.061 -36.065 30.288 1.00 25.15 448 GLY A CA 1
ATOM 1123 C C . GLY A 1 79 ? 16.250 -36.138 28.787 1.00 31.05 448 GLY A C 1
ATOM 1124 O O . GLY A 1 79 ? 16.594 -37.206 28.273 1.00 30.53 448 GLY A O 1
ATOM 1128 N N . LEU A 1 80 ? 16.080 -35.020 28.103 1.00 24.84 449 LEU A N 1
ATOM 1129 C CA . LEU A 1 80 ? 16.058 -35.001 26.634 1.00 22.10 449 LEU A CA 1
ATOM 1130 C C . LEU A 1 80 ? 17.239 -34.300 25.979 1.00 30.94 449 LEU A C 1
ATOM 1131 O O . LEU A 1 80 ? 17.584 -34.645 24.825 1.00 31.86 449 LEU A O 1
ATOM 1147 N N . THR A 1 81 ? 17.855 -33.332 26.655 1.00 28.15 450 THR A N 1
ATOM 1148 C CA . THR A 1 81 ? 18.887 -32.496 26.047 1.00 29.74 450 THR A CA 1
ATOM 1149 C C . THR A 1 81 ? 20.166 -33.287 25.816 1.00 29.60 450 THR A C 1
ATOM 1150 O O . THR A 1 81 ? 20.634 -34.031 26.680 1.00 34.56 450 THR A O 1
ATOM 1161 N N . GLY A 1 82 ? 20.696 -33.182 24.615 1.00 26.22 451 GLY A N 1
ATOM 1162 C CA . GLY A 1 82 ? 21.886 -33.913 24.213 1.00 30.71 451 GLY A CA 1
ATOM 1163 C C . GLY A 1 82 ? 21.659 -35.298 23.649 1.00 34.56 451 GLY A C 1
ATOM 1164 O O . GLY A 1 82 ? 22.605 -35.897 23.122 1.00 34.42 451 GLY A O 1
ATOM 1168 N N . ARG A 1 83 ? 20.450 -35.823 23.739 1.00 28.49 452 ARG A N 1
ATOM 1169 C CA . ARG A 1 83 ? 20.143 -37.107 23.156 1.00 29.90 452 ARG A CA 1
ATOM 1170 C C . ARG A 1 83 ? 19.888 -36.928 21.665 1.00 31.83 452 ARG A C 1
ATOM 1171 O O . ARG A 1 83 ? 19.830 -35.810 21.174 1.00 30.53 452 ARG A O 1
ATOM 1192 N N . LYS A 1 84 ? 19.738 -38.053 20.971 1.00 30.90 453 LYS A N 1
ATOM 1193 C CA . LYS A 1 84 ? 19.511 -38.038 19.528 1.00 31.68 453 LYS A CA 1
ATOM 1194 C C . LYS A 1 84 ? 18.061 -38.343 19.167 1.00 33.82 453 LYS A C 1
ATOM 1195 O O . LYS A 1 84 ? 17.457 -39.287 19.685 1.00 39.05 453 LYS A O 1
ATOM 1214 N N . PHE A 1 85 ? 17.528 -37.552 18.252 1.00 31.48 454 PHE A N 1
ATOM 1215 C CA . PHE A 1 85 ? 16.208 -37.728 17.692 1.00 31.06 454 PHE A CA 1
ATOM 1216 C C . PHE A 1 85 ? 16.406 -37.774 16.184 1.00 33.16 454 PHE A C 1
ATOM 1217 O O . PHE A 1 85 ? 16.898 -36.809 15.603 1.00 35.31 454 PHE A O 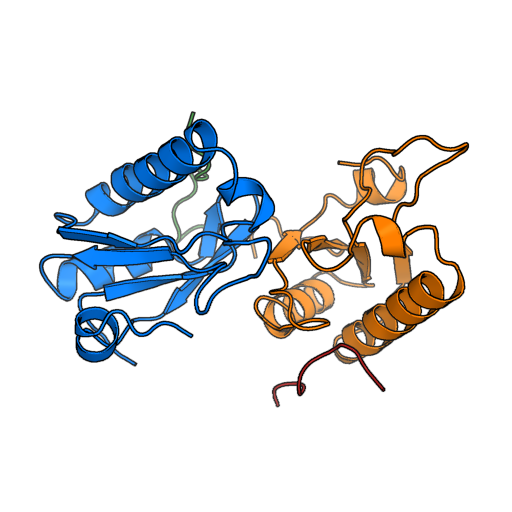1
ATOM 1234 N N . ALA A 1 86 ? 16.059 -38.898 15.557 1.00 34.86 455 ALA A N 1
ATOM 1235 C CA . ALA A 1 86 ? 16.358 -39.106 14.144 1.00 35.02 455 ALA A CA 1
ATOM 1236 C C . ALA A 1 86 ? 17.823 -38.783 13.813 1.00 39.90 455 ALA A C 1
ATOM 1237 O O . ALA A 1 86 ? 18.130 -38.152 12.786 1.00 38.62 455 ALA A O 1
ATOM 1244 N N . ASN A 1 87 ? 18.719 -39.216 14.693 1.00 38.77 456 ASN A N 1
ATOM 1245 C CA . ASN A 1 87 ? 20.177 -39.119 14.611 1.00 39.28 456 ASN A CA 1
ATOM 1246 C C . ASN A 1 87 ? 20.701 -37.705 14.785 1.00 36.89 456 ASN A C 1
ATOM 1247 O O . ASN A 1 87 ? 21.900 -37.471 14.591 1.00 42.60 456 ASN A O 1
ATOM 1258 N N . ARG A 1 88 ? 19.857 -36.780 15.193 1.00 32.94 457 ARG A N 1
ATOM 1259 C CA . ARG A 1 88 ? 20.231 -35.387 15.376 1.00 29.71 457 ARG A CA 1
ATOM 1260 C C . ARG A 1 88 ? 20.318 -35.097 16.855 1.00 33.19 457 ARG A C 1
ATOM 1261 O O . ARG A 1 88 ? 19.436 -35.513 17.594 1.00 29.32 457 ARG A O 1
ATOM 1282 N N . VAL A 1 89 ? 21.347 -34.350 17.268 1.00 34.54 458 VAL A N 1
ATOM 1283 C CA . VAL A 1 89 ? 21.490 -33.943 18.671 1.00 33.39 458 VAL A CA 1
ATOM 1284 C C . VAL A 1 89 ? 20.421 -32.922 19.022 1.00 30.39 458 VAL A C 1
ATOM 1285 O O . VAL A 1 89 ? 20.286 -31.881 18.345 1.00 29.60 458 VAL A O 1
ATOM 1298 N N . VAL A 1 90 ? 19.698 -33.168 20.135 1.00 33.32 459 VAL A N 1
ATOM 1299 C CA . VAL A 1 90 ? 18.602 -32.304 20.557 1.00 26.75 459 VAL A CA 1
ATOM 1300 C C . VAL A 1 90 ? 19.183 -31.149 21.356 1.00 36.41 459 VAL A C 1
ATOM 1301 O O . VAL A 1 90 ? 20.028 -31.355 22.223 1.00 25.88 459 VAL A O 1
ATOM 1314 N N . VAL A 1 91 ? 18.780 -29.934 21.015 1.00 22.30 460 VAL A N 1
ATOM 1315 C CA . VAL A 1 91 ? 19.222 -28.700 21.664 1.00 28.30 460 VAL A CA 1
ATOM 1316 C C . VAL A 1 91 ? 17.977 -28.089 22.311 1.00 21.87 460 VAL A C 1
ATOM 1317 O O . VAL A 1 91 ? 16.894 -28.164 21.717 1.00 26.55 460 VAL A O 1
ATOM 1330 N N . THR A 1 92 ? 18.080 -27.561 23.528 1.00 27.78 461 THR A N 1
ATOM 1331 C CA . THR A 1 92 ? 16.859 -27.105 24.185 1.00 26.08 461 THR A CA 1
ATOM 1332 C C . THR A 1 92 ? 17.068 -25.738 24.819 1.00 29.82 461 THR A C 1
ATOM 1333 O O . THR A 1 92 ? 18.188 -25.314 25.072 1.00 30.14 461 THR A O 1
ATOM 1344 N N . LYS A 1 93 ? 15.958 -25.060 25.070 1.00 25.57 462 LYS A N 1
ATOM 1345 C CA . LYS A 1 93 ? 15.952 -23.802 25.811 1.00 29.64 462 LYS A CA 1
ATOM 1346 C C . LYS A 1 93 ? 14.594 -23.710 26.468 1.00 27.66 462 LYS A C 1
ATOM 1347 O O . LYS A 1 93 ? 13.642 -24.373 26.048 1.00 28.35 462 LYS A O 1
ATOM 1366 N N . TYR A 1 94 ? 14.506 -22.903 27.519 1.00 28.30 463 TYR A N 1
ATOM 1367 C CA . TYR A 1 94 ? 13.215 -22.555 28.074 1.00 29.62 463 TYR A CA 1
ATOM 1368 C C . TYR A 1 94 ? 12.553 -21.440 27.286 1.00 31.29 463 TYR A C 1
ATOM 1369 O O . TYR A 1 94 ? 13.226 -20.550 26.723 1.00 34.92 463 TYR A O 1
ATOM 1387 N N A CYS A 1 95 ? 11.232 -21.527 27.172 0.55 32.36 464 CYS A N 1
ATOM 1388 N N B CYS A 1 95 ? 11.225 -21.471 27.272 0.45 33.39 464 CYS A N 1
ATOM 1389 C CA A CYS A 1 95 ? 10.435 -20.478 26.567 0.55 36.33 464 CYS A CA 1
ATOM 1390 C CA B CYS A 1 95 ? 10.396 -20.534 26.532 0.45 35.95 464 CYS A CA 1
ATOM 1391 C C A CYS A 1 95 ? 9.756 -19.635 27.624 0.55 41.55 464 CYS A C 1
ATOM 1392 C C B CYS A 1 95 ? 9.551 -19.706 27.493 0.45 38.76 464 CYS A C 1
ATOM 1393 O O A CYS A 1 95 ? 9.481 -20.095 28.741 0.55 38.31 464 CYS A O 1
ATOM 1394 O O B CYS A 1 95 ? 8.933 -20.259 28.412 0.45 42.95 464 CYS A O 1
ATOM 1403 N N . ASP A 1 96 ? 9.462 -18.408 27.236 1.00 41.59 465 ASP A N 1
ATOM 1404 C CA . ASP A 1 96 ? 8.755 -17.486 28.135 1.00 49.49 465 ASP A CA 1
ATOM 1405 C C . ASP A 1 96 ? 7.284 -17.880 28.051 1.00 51.34 465 ASP A C 1
ATOM 1406 O O . ASP A 1 96 ? 6.720 -17.846 26.951 1.00 48.02 465 ASP A O 1
ATOM 1410 N N . PRO A 1 97 ? 6.638 -18.317 29.139 1.00 56.24 466 PRO A N 1
ATOM 1411 C CA . PRO A 1 97 ? 5.242 -18.722 28.979 1.00 56.99 466 PRO A CA 1
ATOM 1412 C C . PRO A 1 97 ? 4.422 -17.589 28.421 1.00 58.81 466 PRO A C 1
ATOM 1413 O O . PRO A 1 97 ? 3.444 -17.849 27.716 1.00 58.85 466 PRO A O 1
ATOM 1424 N N . ASP A 1 98 ? 4.817 -16.335 28.690 1.00 60.63 467 ASP A N 1
ATOM 1425 C CA . ASP A 1 98 ? 4.111 -15.188 28.136 1.00 91.50 467 ASP A CA 1
ATOM 1426 C C . ASP A 1 98 ? 4.158 -15.228 26.612 1.00 60.89 467 ASP A C 1
ATOM 1427 O O . ASP A 1 98 ? 3.119 -15.219 25.942 1.00 65.37 467 ASP A O 1
ATOM 1431 N N . SER A 1 99 ? 5.360 -15.292 26.044 1.00 62.27 468 SER A N 1
ATOM 1432 C CA . SER A 1 99 ? 5.464 -15.396 24.587 1.00 56.59 468 SER A CA 1
ATOM 1433 C C . SER A 1 99 ? 4.688 -16.608 24.077 1.00 56.18 468 SER A C 1
ATOM 1434 O O . SER A 1 99 ? 3.936 -16.514 23.101 1.00 57.03 468 SER A O 1
ATOM 1442 N N . TYR A 1 100 ? 4.856 -17.762 24.732 1.00 53.99 469 TYR A N 1
ATOM 1443 C CA . TYR A 1 100 ? 4.038 -18.917 24.393 1.00 52.21 469 TYR A CA 1
ATOM 1444 C C . TYR A 1 100 ? 2.560 -18.634 24.651 1.00 57.86 469 TYR A C 1
ATOM 1445 O O . TYR A 1 100 ? 1.697 -19.027 23.867 1.00 55.21 469 TYR A O 1
ATOM 1463 N N . HIS A 1 101 ? 2.235 -17.954 25.745 1.00 65.27 470 HIS A N 1
ATOM 1464 C CA . HIS A 1 101 ? 0.830 -17.602 25.941 1.00 63.01 470 HIS A CA 1
ATOM 1465 C C . HIS A 1 101 ? 0.309 -16.813 24.749 1.00 73.66 470 HIS A C 1
ATOM 1466 O O . HIS A 1 101 ? -0.810 -17.046 24.289 1.00 97.78 470 HIS A O 1
ATOM 1480 N N . ARG A 1 102 ? 1.130 -15.931 24.187 1.00 61.73 471 ARG A N 1
ATOM 1481 C CA . ARG A 1 102 ? 0.748 -15.226 22.963 1.00 62.60 471 ARG A CA 1
ATOM 1482 C C . ARG A 1 102 ? 0.896 -16.083 21.716 1.00 74.92 471 ARG A C 1
ATOM 1483 O O . ARG A 1 102 ? 0.411 -15.687 20.648 1.00 74.16 471 ARG A O 1
ATOM 1493 N N . ARG A 1 103 ? 1.578 -17.229 21.823 1.00 67.42 472 ARG A N 1
ATOM 1494 C CA . ARG A 1 103 ? 1.945 -18.051 20.664 1.00 52.80 472 ARG A CA 1
ATOM 1495 C C . ARG A 1 103 ? 2.761 -17.241 19.647 1.00 52.60 472 ARG A C 1
ATOM 1496 O O . ARG A 1 103 ? 2.602 -17.358 18.429 1.00 56.27 472 ARG A O 1
ATOM 1517 N N . ASP A 1 104 ? 3.679 -16.432 20.177 1.00 62.55 473 ASP A N 1
ATOM 1518 C CA . ASP A 1 104 ? 4.672 -15.692 19.407 1.00 57.36 473 ASP A CA 1
ATOM 1519 C C . ASP A 1 104 ? 5.958 -16.507 19.438 1.00 53.24 473 ASP A C 1
ATOM 1520 O O . ASP A 1 104 ? 6.579 -16.667 20.501 1.00 61.65 473 ASP A O 1
ATOM 1529 N N . PHE A 1 105 ? 6.296 -17.107 18.312 1.00 48.69 474 PHE A N 1
ATOM 1530 C CA . PHE A 1 105 ? 7.525 -17.862 18.153 1.00 49.59 474 PHE A CA 1
ATOM 1531 C C . PHE A 1 105 ? 8.472 -17.119 17.226 1.00 46.14 474 PHE A C 1
ATOM 1532 O O . PHE A 1 105 ? 8.068 -16.259 16.429 1.00 58.98 474 PHE A O 1
ATOM 1549 N N . TRP A 1 106 ? 9.755 -17.440 17.329 1.00 47.37 475 TRP A N 1
ATOM 1550 C CA . TRP A 1 106 ? 10.742 -16.816 16.449 1.00 50.98 475 TRP A CA 1
ATOM 1551 C C . TRP A 1 106 ? 11.940 -17.733 16.214 1.00 67.09 475 TRP A C 1
ATOM 1552 O O . TRP A 1 106 ? 12.040 -18.779 16.855 1.00 62.04 475 TRP A O 1
ATOM 1574 N N . PRO B 1 2 ? 31.929 -36.662 23.470 1.00 90.85 371 PRO B N 1
ATOM 1575 C CA . PRO B 1 2 ? 30.726 -36.556 22.636 1.00 63.37 371 PRO B CA 1
ATOM 1576 C C . PRO B 1 2 ? 30.391 -37.878 21.940 1.00 67.64 371 PRO B C 1
ATOM 1577 O O . PRO B 1 2 ? 31.025 -38.229 20.935 1.00 61.70 371 PRO B O 1
ATOM 1588 N N . LEU B 1 3 ? 29.397 -38.595 22.461 1.00 63.70 372 LEU B N 1
ATOM 1589 C CA . LEU B 1 3 ? 29.074 -39.917 21.941 1.00 54.95 372 LEU B CA 1
ATOM 1590 C C . LEU B 1 3 ? 28.562 -39.812 20.510 1.00 56.55 372 LEU B C 1
ATOM 1591 O O . LEU B 1 3 ? 27.736 -38.954 20.181 1.00 69.30 372 LEU B O 1
ATOM 1607 N N . GLY B 1 4 ? 29.061 -40.697 19.662 1.00 55.44 373 GLY B N 1
ATOM 1608 C CA . GLY B 1 4 ? 28.670 -40.698 18.277 1.00 46.50 373 GLY B CA 1
ATOM 1609 C C . GLY B 1 4 ? 29.208 -39.555 17.457 1.00 52.30 373 GLY B C 1
ATOM 1610 O O . GLY B 1 4 ? 28.817 -39.427 16.299 1.00 52.79 373 GLY B O 1
ATOM 1614 N N . SER B 1 5 ? 30.094 -38.718 18.004 1.00 43.11 374 SER B N 1
ATOM 1615 C CA . SER B 1 5 ? 30.658 -37.623 17.208 1.00 42.03 374 SER B CA 1
ATOM 1616 C C . SER B 1 5 ? 31.749 -38.137 16.256 1.00 41.45 374 SER B C 1
ATOM 1617 O O . SER B 1 5 ? 32.491 -39.086 16.574 1.00 43.08 374 SER B O 1
ATOM 1625 N N . THR B 1 6 ? 31.820 -37.533 15.074 1.00 40.67 375 THR B N 1
ATOM 1626 C CA . THR B 1 6 ? 32.757 -37.937 14.032 1.00 47.99 375 THR B CA 1
ATOM 1627 C C . THR B 1 6 ? 33.379 -36.677 13.443 1.00 43.54 375 THR B C 1
ATOM 1628 O O . THR B 1 6 ? 32.997 -35.559 13.782 1.00 41.78 375 THR B O 1
ATOM 1639 N N . GLU B 1 7 ? 34.309 -36.853 12.517 1.00 43.54 376 GLU B N 1
ATOM 1640 C CA . GLU B 1 7 ? 34.922 -35.707 11.867 1.00 47.09 376 GLU B CA 1
ATOM 1641 C C . GLU B 1 7 ? 34.146 -35.242 10.633 1.00 41.37 376 GLU B C 1
ATOM 1642 O O . GLU B 1 7 ? 34.638 -34.371 9.896 1.00 42.30 376 GLU B O 1
ATOM 1654 N N . VAL B 1 8 ? 32.980 -35.831 10.352 1.00 37.89 377 VAL B N 1
ATOM 1655 C CA . VAL B 1 8 ? 32.177 -35.489 9.167 1.00 35.12 377 VAL B CA 1
ATOM 1656 C C . VAL B 1 8 ? 30.836 -34.927 9.659 1.00 39.92 377 VAL B C 1
ATOM 1657 O O . VAL B 1 8 ? 30.127 -35.577 10.435 1.00 35.41 377 VAL B O 1
ATOM 1670 N N . LEU B 1 9 ? 30.507 -33.713 9.221 1.00 33.56 378 LEU B N 1
ATOM 1671 C CA . LEU B 1 9 ? 29.264 -33.023 9.549 1.00 35.64 378 LEU B CA 1
ATOM 1672 C C . LEU B 1 9 ? 28.304 -33.115 8.373 1.00 38.76 378 LEU B C 1
ATOM 1673 O O . LEU B 1 9 ? 28.697 -32.952 7.208 1.00 36.76 378 LEU B O 1
ATOM 1689 N N . CYS B 1 10 ? 27.056 -33.438 8.662 1.00 33.11 379 CYS B N 1
ATOM 1690 C CA . CYS B 1 10 ? 25.998 -33.414 7.669 1.00 33.15 379 CYS B CA 1
ATOM 1691 C C . CYS B 1 10 ? 25.063 -32.259 7.945 1.00 34.75 379 CYS B C 1
ATOM 1692 O O . CYS B 1 10 ? 24.498 -32.166 9.046 1.00 34.10 379 CYS B O 1
ATOM 1700 N N . LEU B 1 11 ? 24.926 -31.369 6.974 1.00 31.81 380 LEU B N 1
ATOM 1701 C CA . LEU B 1 11 ? 24.058 -30.201 7.096 1.00 31.33 380 LEU B CA 1
ATOM 1702 C C . LEU B 1 11 ? 22.824 -30.402 6.233 1.00 31.92 380 LEU B C 1
ATOM 1703 O O . LEU B 1 11 ? 22.935 -30.699 5.026 1.00 32.16 380 LEU B O 1
ATOM 1719 N N . MET B 1 12 ? 21.665 -30.235 6.829 1.00 32.28 381 MET B N 1
ATOM 1720 C CA . MET B 1 12 ? 20.407 -30.434 6.147 1.00 32.99 381 MET B CA 1
ATOM 1721 C C . MET B 1 12 ? 19.578 -29.152 6.146 1.00 33.01 381 MET B C 1
ATOM 1722 O O . MET B 1 12 ? 19.786 -28.235 6.959 1.00 32.24 381 MET B O 1
ATOM 1736 N N . ASN B 1 13 ? 18.670 -29.102 5.160 1.00 33.41 382 ASN B N 1
ATOM 1737 C CA . ASN B 1 13 ? 17.714 -28.032 4.920 1.00 33.64 382 ASN B CA 1
ATOM 1738 C C . ASN B 1 13 ? 18.343 -26.791 4.318 1.00 32.98 382 ASN B C 1
ATOM 1739 O O . ASN B 1 13 ? 17.701 -25.729 4.280 1.00 33.17 382 ASN B O 1
ATOM 1750 N N . MET B 1 14 ? 19.546 -26.887 3.749 1.00 32.37 383 MET B N 1
ATOM 1751 C CA . MET B 1 14 ? 20.227 -25.677 3.307 1.00 31.72 383 MET B CA 1
ATOM 1752 C C . MET B 1 14 ? 20.116 -25.415 1.825 1.00 36.99 383 MET B C 1
ATOM 1753 O O . MET B 1 14 ? 20.377 -24.288 1.398 1.00 37.79 383 MET B O 1
ATOM 1767 N N . VAL B 1 15 ? 19.730 -26.414 1.061 1.00 33.01 384 VAL B N 1
ATOM 1768 C CA . VAL B 1 15 ? 19.862 -26.395 -0.395 1.00 33.59 384 VAL B CA 1
ATOM 1769 C C . VAL B 1 15 ? 18.501 -26.709 -0.976 1.00 36.01 384 VAL B C 1
ATOM 1770 O O . VAL B 1 15 ? 17.877 -27.705 -0.599 1.00 38.16 384 VAL B O 1
ATOM 1783 N N . LEU B 1 16 ? 18.015 -25.824 -1.866 1.00 35.59 385 LEU B N 1
ATOM 1784 C CA . LEU B 1 16 ? 16.802 -26.041 -2.626 1.00 37.07 385 LEU B CA 1
ATOM 1785 C C . LEU B 1 16 ? 17.116 -26.969 -3.798 1.00 42.08 385 LEU B C 1
ATOM 1786 O O . LEU B 1 16 ? 18.211 -26.900 -4.367 1.00 37.42 385 LEU B O 1
ATOM 1802 N N . PRO B 1 17 ? 16.193 -27.852 -4.155 1.00 33.89 386 PRO B N 1
ATOM 1803 C CA . PRO B 1 17 ? 16.484 -28.806 -5.225 1.00 32.70 386 PRO B CA 1
ATOM 1804 C C . PRO B 1 17 ? 16.976 -28.139 -6.503 1.00 35.76 386 PRO B C 1
ATOM 1805 O O . PRO B 1 17 ? 17.823 -28.704 -7.215 1.00 35.73 386 PRO B O 1
ATOM 1816 N N . GLU B 1 18 ? 16.417 -26.959 -6.827 1.00 38.37 387 GLU B N 1
ATOM 1817 C CA . GLU B 1 18 ? 16.714 -26.255 -8.071 1.00 38.89 387 GLU B CA 1
ATOM 1818 C C . GLU B 1 18 ? 18.073 -25.570 -8.025 1.00 44.93 387 GLU B C 1
ATOM 1819 O O . GLU B 1 18 ? 18.507 -25.014 -9.045 1.00 38.92 387 GLU B O 1
ATOM 1831 N N . GLU B 1 19 ? 18.704 -25.526 -6.834 1.00 35.43 388 GLU B N 1
ATOM 1832 C CA . GLU B 1 19 ? 20.041 -24.972 -6.697 1.00 35.67 388 GLU B CA 1
ATOM 1833 C C . GLU B 1 19 ? 21.125 -25.970 -7.084 1.00 35.08 388 GLU B C 1
ATOM 1834 O O . GLU B 1 19 ? 22.221 -25.543 -7.462 1.00 38.39 388 GLU B O 1
ATOM 1846 N N . LEU B 1 20 ? 20.823 -27.269 -7.075 1.00 36.04 389 LEU B N 1
ATOM 1847 C CA . LEU B 1 20 ? 21.863 -28.269 -7.299 1.00 34.46 389 LEU B CA 1
ATOM 1848 C C . LEU B 1 20 ? 22.367 -28.256 -8.748 1.00 34.91 389 LEU B C 1
ATOM 1849 O O . LEU B 1 20 ? 23.569 -28.418 -8.989 1.00 35.17 389 LEU B O 1
ATOM 1865 N N . LEU B 1 21 ? 21.475 -28.037 -9.715 1.00 36.21 390 LEU B N 1
ATOM 1866 C CA . LEU B 1 21 ? 21.821 -28.061 -11.137 1.00 37.97 390 LEU B CA 1
ATOM 1867 C C . LEU B 1 21 ? 21.990 -26.668 -11.730 1.00 39.97 390 LEU B C 1
ATOM 1868 O O . LEU B 1 21 ? 22.146 -26.531 -12.940 1.00 41.78 390 LEU B O 1
ATOM 1884 N N . ASP B 1 22 ? 21.970 -25.625 -10.897 1.00 40.75 391 ASP B N 1
ATOM 1885 C CA . ASP B 1 22 ? 22.378 -24.289 -11.326 1.00 41.76 391 ASP B CA 1
ATOM 1886 C C . ASP B 1 22 ? 23.847 -24.107 -10.938 1.00 41.61 391 ASP B C 1
ATOM 1887 O O . ASP B 1 22 ? 24.182 -23.973 -9.754 1.00 40.36 391 ASP B O 1
ATOM 1896 N N . ASP B 1 23 ? 24.734 -24.174 -11.929 1.00 43.57 392 ASP B N 1
ATOM 1897 C CA . ASP B 1 23 ? 26.158 -24.205 -11.627 1.00 47.99 392 ASP B CA 1
ATOM 1898 C C . ASP B 1 23 ? 26.594 -22.966 -10.862 1.00 44.98 392 ASP B C 1
ATOM 1899 O O . ASP B 1 23 ? 27.404 -23.053 -9.926 1.00 45.54 392 ASP B O 1
ATOM 1908 N N . GLU B 1 24 ? 26.073 -21.799 -11.249 1.00 45.16 393 GLU B N 1
ATOM 1909 C CA . GLU B 1 24 ? 26.455 -20.573 -10.562 1.00 53.44 393 GLU B CA 1
ATOM 1910 C C . GLU B 1 24 ? 26.062 -20.643 -9.095 1.00 43.98 393 GLU B C 1
ATOM 1911 O O . GLU B 1 24 ? 26.881 -20.396 -8.210 1.00 44.28 393 GLU B O 1
ATOM 1918 N N . GLU B 1 25 ? 24.798 -20.972 -8.827 1.00 42.86 394 GLU B N 1
ATOM 1919 C CA . GLU B 1 25 ? 24.315 -21.012 -7.453 1.00 41.21 394 GLU B CA 1
ATOM 1920 C C . GLU B 1 25 ? 25.018 -22.103 -6.657 1.00 40.47 394 GLU B C 1
ATOM 1921 O O . GLU B 1 25 ? 25.422 -21.892 -5.510 1.00 38.63 394 GLU B O 1
ATOM 1933 N N . TYR B 1 26 ? 25.174 -23.276 -7.261 1.00 38.63 395 TYR B N 1
ATOM 1934 C CA . TYR B 1 26 ? 25.857 -24.377 -6.602 1.00 37.02 395 TYR B CA 1
ATOM 1935 C C . TYR B 1 26 ? 27.285 -24.009 -6.226 1.00 37.63 395 TYR B C 1
ATOM 1936 O O . TYR B 1 26 ? 27.736 -24.295 -5.106 1.00 36.56 395 TYR B O 1
ATOM 1954 N N . GLU B 1 27 ? 28.021 -23.387 -7.136 1.00 39.53 396 GLU B N 1
ATOM 1955 C CA . GLU B 1 27 ? 29.401 -23.026 -6.824 1.00 40.40 396 GLU B CA 1
ATOM 1956 C C . GLU B 1 27 ? 29.451 -21.982 -5.703 1.00 40.65 396 GLU B C 1
ATOM 1957 O O . GLU B 1 27 ? 30.333 -22.039 -4.840 1.00 40.46 396 GLU B O 1
ATOM 1961 N N . GLU B 1 28 ? 28.490 -21.053 -5.660 1.00 41.17 397 GLU B N 1
ATOM 1962 C CA . GLU B 1 28 ? 28.455 -20.082 -4.559 1.00 43.71 397 GLU B CA 1
ATOM 1963 C C . GLU B 1 28 ? 28.135 -20.745 -3.225 1.00 39.60 397 GLU B C 1
ATOM 1964 O O . GLU B 1 28 ? 28.677 -20.352 -2.187 1.00 43.07 397 GLU B O 1
ATOM 1976 N N . ILE B 1 29 ? 27.252 -21.742 -3.229 1.00 37.76 398 ILE B N 1
ATOM 1977 C CA . ILE B 1 29 ? 26.903 -22.447 -1.995 1.00 35.93 398 ILE B CA 1
ATOM 1978 C C . ILE B 1 29 ? 28.103 -23.231 -1.464 1.00 35.35 398 ILE B C 1
ATOM 1979 O O . ILE B 1 29 ? 28.420 -23.196 -0.270 1.00 34.94 398 ILE B O 1
ATOM 1995 N N . VAL B 1 30 ? 28.788 -23.964 -2.335 1.00 35.61 399 VAL B N 1
ATOM 1996 C CA . VAL B 1 30 ? 30.012 -24.633 -1.898 1.00 35.42 399 VAL B CA 1
ATOM 1997 C C . VAL B 1 30 ? 30.992 -23.641 -1.283 1.00 43.32 399 VAL B C 1
ATOM 1998 O O . VAL B 1 30 ? 31.558 -23.889 -0.213 1.00 42.00 399 VAL B O 1
ATOM 2011 N N . GLU B 1 31 ? 31.221 -22.504 -1.959 1.00 38.59 400 GLU B N 1
ATOM 2012 C CA . GLU B 1 31 ? 32.125 -21.487 -1.418 1.00 40.26 400 GLU B CA 1
ATOM 2013 C C . GLU B 1 31 ? 31.629 -20.963 -0.074 1.00 39.83 400 GLU B C 1
ATOM 2014 O O . GLU B 1 31 ? 32.407 -20.838 0.882 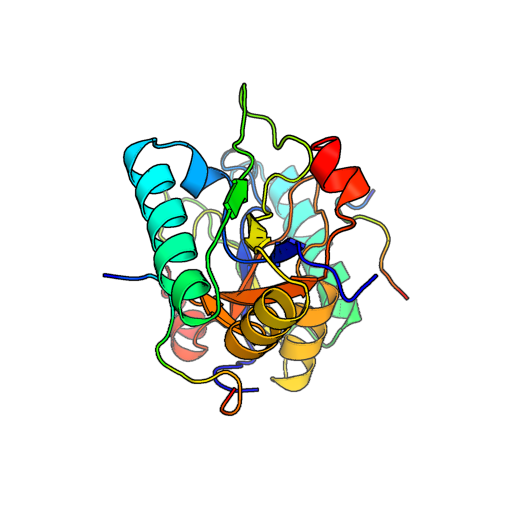1.00 44.81 400 GLU B O 1
ATOM 2018 N N . ASP B 1 32 ? 30.338 -20.623 0.009 1.00 39.19 401 ASP B N 1
ATOM 2019 C CA . ASP B 1 32 ? 29.813 -20.045 1.243 1.00 45.48 401 ASP B CA 1
ATOM 2020 C C . ASP B 1 32 ? 29.898 -21.032 2.396 1.00 40.45 401 ASP B C 1
ATOM 2021 O O . ASP B 1 32 ? 30.206 -20.657 3.528 1.00 44.85 401 ASP B O 1
ATOM 2030 N N . VAL B 1 33 ? 29.559 -22.292 2.144 1.00 35.75 402 VAL B N 1
ATOM 2031 C CA . VAL B 1 33 ? 29.583 -23.251 3.238 1.00 34.36 402 VAL B CA 1
ATOM 2032 C C . VAL B 1 33 ? 31.020 -23.579 3.601 1.00 35.02 402 VAL B C 1
ATOM 2033 O O . VAL B 1 33 ? 31.389 -23.573 4.771 1.00 38.07 402 VAL B O 1
ATOM 2046 N N . ARG B 1 34 ? 31.875 -23.795 2.605 1.00 36.25 403 ARG B N 1
ATOM 2047 C CA . ARG B 1 34 ? 33.259 -24.103 2.931 1.00 37.10 403 ARG B CA 1
ATOM 2048 C C . ARG B 1 34 ? 33.888 -22.966 3.721 1.00 43.40 403 ARG B C 1
ATOM 2049 O O . ARG B 1 34 ? 34.609 -23.206 4.697 1.00 47.02 403 ARG B O 1
ATOM 2070 N N . ASP B 1 35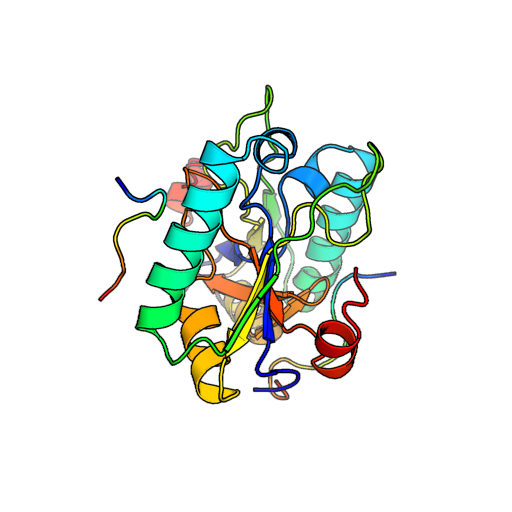 ? 33.622 -21.718 3.313 1.00 44.76 404 ASP B N 1
ATOM 2071 C CA . ASP B 1 35 ? 34.245 -20.572 3.971 1.00 53.49 404 ASP B CA 1
ATOM 2072 C C . ASP B 1 35 ? 33.743 -20.396 5.406 1.00 46.47 404 ASP B C 1
ATOM 2073 O O . ASP B 1 35 ? 34.510 -20.004 6.290 1.00 50.52 404 ASP B O 1
ATOM 2077 N N . GLU B 1 36 ? 32.462 -20.653 5.660 1.00 48.23 405 GLU B N 1
ATOM 2078 C CA . GLU B 1 36 ? 31.967 -20.527 7.029 1.00 45.44 405 GLU B CA 1
ATOM 2079 C C . GLU B 1 36 ? 32.422 -21.697 7.907 1.00 49.87 405 GLU B C 1
ATOM 2080 O O . GLU B 1 36 ? 32.657 -21.514 9.106 1.00 48.55 405 GLU B O 1
ATOM 2092 N N . CYS B 1 37 ? 32.555 -22.899 7.339 1.00 37.14 406 CYS B N 1
ATOM 2093 C CA . CYS B 1 37 ? 33.060 -24.020 8.118 1.00 36.25 406 CYS B CA 1
ATOM 2094 C C . CYS B 1 37 ? 34.532 -23.851 8.446 1.00 38.05 406 CYS B C 1
ATOM 2095 O O . CYS B 1 37 ? 34.994 -24.321 9.491 1.00 38.27 406 CYS B O 1
ATOM 2103 N N . SER B 1 38 ? 35.294 -23.233 7.542 1.00 39.49 407 SER B N 1
ATOM 2104 C CA . SER B 1 38 ? 36.708 -22.994 7.763 1.00 41.52 407 SER B CA 1
ATOM 2105 C C . SER B 1 38 ? 36.963 -22.064 8.927 1.00 43.55 407 SER B C 1
ATOM 2106 O O . SER B 1 38 ? 38.108 -21.975 9.380 1.00 44.95 407 SER B O 1
ATOM 2114 N N . LYS B 1 39 ? 35.936 -21.359 9.407 1.00 47.99 408 LYS B N 1
ATOM 2115 C CA . LYS B 1 39 ? 36.110 -20.539 10.599 1.00 62.84 408 LYS B CA 1
ATOM 2116 C C . LYS B 1 39 ? 36.352 -21.393 11.831 1.00 69.50 408 LYS B C 1
ATOM 2117 O O . LYS B 1 39 ? 36.967 -20.919 12.799 1.00 55.95 408 LYS B O 1
ATOM 2136 N N . TYR B 1 40 ? 35.901 -22.647 11.797 1.00 46.49 409 TYR B N 1
ATOM 2137 C CA . TYR B 1 40 ? 35.999 -23.545 12.932 1.00 42.58 409 TYR B CA 1
ATOM 2138 C C . TYR B 1 40 ? 37.128 -24.555 12.834 1.00 54.17 409 TYR B C 1
ATOM 2139 O O . TYR B 1 40 ? 37.450 -25.179 13.842 1.00 50.46 409 TYR B O 1
ATOM 2157 N N . GLY B 1 41 ? 37.711 -24.772 11.662 1.00 43.27 410 GLY B N 1
ATOM 2158 C CA . GLY B 1 41 ? 38.849 -25.670 11.586 1.00 41.50 410 GLY B CA 1
ATOM 2159 C C . GLY B 1 41 ? 39.121 -26.001 10.141 1.00 40.92 410 GLY B C 1
ATOM 2160 O O . GLY B 1 41 ? 38.356 -25.659 9.261 1.00 40.09 410 GLY B O 1
ATOM 2164 N N . LEU B 1 42 ? 40.220 -26.703 9.923 1.00 41.45 411 LEU B N 1
ATOM 2165 C CA . LEU B 1 42 ? 40.618 -27.014 8.556 1.00 41.13 411 LEU B CA 1
ATOM 2166 C C . LEU B 1 42 ? 39.608 -27.954 7.910 1.00 40.07 411 LEU B C 1
ATOM 2167 O O . LEU B 1 42 ? 39.278 -29.003 8.471 1.00 39.94 411 LEU B O 1
ATOM 2183 N N . VAL B 1 43 ? 39.157 -27.610 6.708 1.00 44.33 412 VAL B N 1
ATOM 2184 C CA . VAL B 1 43 ? 38.193 -28.414 5.969 1.00 43.25 412 VAL B CA 1
ATOM 2185 C C . VAL B 1 43 ? 38.973 -29.245 4.959 1.00 38.73 412 VAL B C 1
ATOM 2186 O O . VAL B 1 43 ? 39.728 -28.697 4.153 1.00 39.88 412 VAL B O 1
ATOM 2199 N N . LYS B 1 44 ? 38.827 -30.564 5.042 1.00 40.36 413 LYS B N 1
ATOM 2200 C CA . LYS B 1 44 ? 39.529 -31.470 4.144 1.00 46.01 413 LYS B CA 1
ATOM 2201 C C . LYS B 1 44 ? 38.784 -31.582 2.827 1.00 38.19 413 LYS B C 1
ATOM 2202 O O . LYS B 1 44 ? 39.392 -31.634 1.748 1.00 44.51 413 LYS B O 1
ATOM 2206 N N . SER B 1 45 ? 37.460 -31.668 2.911 1.00 44.27 414 SER B N 1
ATOM 2207 C CA . SER B 1 45 ? 36.667 -31.804 1.704 1.00 46.28 414 SER B CA 1
ATOM 2208 C C . SER B 1 45 ? 35.225 -31.443 2.015 1.00 40.54 414 SER B C 1
ATOM 2209 O O . SER B 1 45 ? 34.815 -31.359 3.167 1.00 38.21 414 SER B O 1
ATOM 2217 N N . ILE B 1 46 ? 34.472 -31.215 0.950 1.00 46.29 415 ILE B N 1
ATOM 2218 C CA . ILE B 1 46 ? 33.048 -30.942 1.052 1.00 36.04 415 ILE B CA 1
ATOM 2219 C C . ILE B 1 46 ? 32.373 -31.679 -0.090 1.00 42.15 415 ILE B C 1
ATOM 2220 O O . ILE B 1 46 ? 32.918 -31.767 -1.190 1.00 39.02 415 ILE B O 1
ATOM 2235 N N . GLU B 1 47 ? 31.245 -32.316 0.205 1.00 47.35 416 GLU B N 1
ATOM 2236 C CA . GLU B 1 47 ? 30.489 -33.041 -0.809 1.00 49.42 416 GLU B CA 1
ATOM 2237 C C . GLU B 1 47 ? 29.060 -32.515 -0.778 1.00 35.64 416 GLU B C 1
ATOM 2238 O O . GLU B 1 47 ? 28.402 -32.593 0.243 1.00 34.77 416 GLU B O 1
ATOM 2250 N N . ILE B 1 48 ? 28.606 -31.990 -1.910 1.00 32.83 417 ILE B N 1
ATOM 2251 C CA . ILE B 1 48 ? 27.189 -31.591 -2.025 1.00 25.23 417 ILE B CA 1
ATOM 2252 C C . ILE B 1 48 ? 26.630 -32.437 -3.165 1.00 42.82 417 ILE B C 1
ATOM 2253 O O . ILE B 1 48 ? 26.792 -32.062 -4.348 1.00 32.37 417 ILE B O 1
ATOM 2269 N N . PRO B 1 49 ? 26.010 -33.569 -2.865 1.00 25.18 418 PRO B N 1
ATOM 2270 C CA . PRO B 1 49 ? 25.568 -34.461 -3.937 1.00 30.77 418 PRO B CA 1
ATOM 2271 C C . PRO B 1 49 ? 24.569 -33.797 -4.855 1.00 34.78 418 PRO B C 1
ATOM 2272 O O . PRO B 1 49 ? 23.692 -33.060 -4.419 1.00 33.24 418 PRO B O 1
ATOM 2283 N N . ARG B 1 50 ? 24.736 -34.054 -6.142 1.00 32.36 419 ARG B N 1
ATOM 2284 C CA . ARG B 1 50 ? 23.910 -33.496 -7.202 1.00 33.13 419 ARG B CA 1
ATOM 2285 C C . ARG B 1 50 ? 23.319 -34.621 -8.041 1.00 25.42 419 ARG B C 1
ATOM 2286 O O . ARG B 1 50 ? 23.886 -35.712 -8.095 1.00 26.05 419 ARG B O 1
ATOM 2307 N N . PRO B 1 51 ? 22.220 -34.381 -8.753 1.00 29.41 420 PRO B N 1
ATOM 2308 C CA . PRO B 1 51 ? 21.717 -35.410 -9.668 1.00 29.79 420 PRO B CA 1
ATOM 2309 C C . PRO B 1 51 ? 22.783 -35.745 -10.702 1.00 26.84 420 PRO B C 1
ATOM 2310 O O . PRO B 1 51 ? 23.694 -34.951 -10.970 1.00 27.97 420 PRO B O 1
ATOM 2321 N N . VAL B 1 52 ? 22.670 -36.954 -11.239 1.00 31.08 421 VAL B N 1
ATOM 2322 C CA . VAL B 1 52 ? 23.532 -37.460 -12.317 1.00 33.58 421 VAL B CA 1
ATOM 2323 C C . VAL B 1 52 ? 22.624 -37.949 -13.429 1.00 32.78 421 VAL B C 1
ATOM 2324 O O . VAL B 1 52 ? 21.703 -38.730 -13.176 1.00 33.44 421 VAL B O 1
ATOM 2337 N N . ASP B 1 53 ? 22.873 -37.465 -14.658 1.00 36.18 422 ASP B N 1
ATOM 2338 C CA . ASP B 1 53 ? 22.108 -37.885 -15.829 1.00 38.68 422 ASP B CA 1
ATOM 2339 C C . ASP B 1 53 ? 20.612 -37.661 -15.635 1.00 38.13 422 ASP B C 1
ATOM 2340 O O . ASP B 1 53 ? 19.784 -38.468 -16.077 1.00 37.74 422 ASP B O 1
ATOM 2349 N N . GLY B 1 54 ? 20.270 -36.587 -14.938 1.00 33.08 423 GLY B N 1
ATOM 2350 C CA . GLY B 1 54 ? 18.885 -36.251 -14.729 1.00 34.93 423 GLY B CA 1
ATOM 2351 C C . GLY B 1 54 ? 18.207 -37.052 -13.645 1.00 40.09 423 GLY B C 1
ATOM 2352 O O . GLY B 1 54 ? 16.981 -37.004 -13.538 1.00 36.56 423 GLY B O 1
ATOM 2356 N N . VAL B 1 55 ? 18.956 -37.804 -12.850 1.00 31.38 424 VAL B N 1
ATOM 2357 C CA . VAL B 1 55 ? 18.368 -38.582 -11.765 1.00 32.04 424 VAL B CA 1
ATOM 2358 C C . VAL B 1 55 ? 18.955 -38.167 -10.425 1.00 32.27 424 VAL B C 1
ATOM 2359 O O . VAL B 1 55 ? 20.178 -38.144 -10.256 1.00 37.32 424 VAL B O 1
ATOM 2371 N N . GLU B 1 56 ? 18.074 -37.931 -9.454 1.00 34.40 425 GLU B N 1
ATOM 2372 C CA . GLU B 1 56 ? 18.520 -37.653 -8.098 1.00 43.32 425 GLU B CA 1
ATOM 2373 C C . GLU B 1 56 ? 19.294 -38.857 -7.590 1.00 37.87 425 GLU B C 1
ATOM 2374 O O . GLU B 1 56 ? 18.997 -40.005 -7.930 1.00 40.43 425 GLU B O 1
ATOM 2385 N N . VAL B 1 57 ? 20.319 -38.590 -6.807 1.00 41.05 426 VAL B N 1
ATOM 2386 C CA . VAL B 1 57 ? 21.105 -39.654 -6.207 1.00 35.80 426 VAL B CA 1
ATOM 2387 C C . VAL B 1 57 ? 20.896 -39.529 -4.695 1.00 36.15 426 VAL B C 1
ATOM 2388 O O . VAL B 1 57 ? 20.365 -38.521 -4.211 1.00 38.25 426 VAL B O 1
ATOM 2401 N N . PRO B 1 58 ? 21.240 -40.568 -3.951 1.00 38.65 427 PRO B N 1
ATOM 2402 C CA . PRO B 1 58 ? 21.139 -40.447 -2.498 1.00 44.48 427 PRO B CA 1
ATOM 2403 C C . PRO B 1 58 ? 22.093 -39.374 -1.992 1.00 41.32 427 PRO B C 1
ATOM 2404 O O . PRO B 1 58 ? 23.194 -39.168 -2.523 1.00 34.65 427 PRO B O 1
ATOM 2415 N N . GLY B 1 59 ? 21.632 -38.648 -0.989 1.00 38.15 428 GLY B N 1
ATOM 2416 C CA . GLY B 1 59 ? 22.353 -37.496 -0.500 1.00 38.53 428 GLY B CA 1
ATOM 2417 C C . GLY B 1 59 ? 21.979 -36.175 -1.137 1.00 38.65 428 GLY B C 1
ATOM 2418 O O . GLY B 1 59 ? 22.442 -35.123 -0.655 1.00 31.02 428 GLY B O 1
ATOM 2422 N N . CYS B 1 60 ? 21.181 -36.177 -2.204 1.00 35.92 429 CYS B N 1
ATOM 2423 C CA . CYS B 1 60 ? 20.745 -34.915 -2.793 1.00 32.44 429 CYS B CA 1
ATOM 2424 C C . CYS B 1 60 ? 19.950 -34.138 -1.742 1.00 36.98 429 CYS B C 1
ATOM 2425 O O . CYS B 1 60 ? 19.053 -34.689 -1.101 1.00 36.56 429 CYS B O 1
ATOM 2433 N N . GLY B 1 61 ? 20.288 -32.869 -1.571 1.00 31.53 430 GLY B N 1
ATOM 2434 C CA . GLY B 1 61 ? 19.671 -32.023 -0.564 1.00 29.97 430 GLY B CA 1
ATOM 2435 C C . GLY B 1 61 ? 20.510 -31.844 0.684 1.00 32.76 430 GLY B C 1
ATOM 2436 O O . GLY B 1 61 ? 20.190 -30.963 1.519 1.00 31.93 430 GLY B O 1
ATOM 2440 N N . LYS B 1 62 ? 21.570 -32.644 0.835 1.00 28.27 431 LYS B N 1
ATOM 2441 C CA . LYS B 1 62 ? 22.441 -32.653 1.990 1.00 28.31 431 LYS B CA 1
ATOM 2442 C C . LYS B 1 62 ? 23.804 -32.107 1.638 1.00 26.61 431 LYS B C 1
ATOM 2443 O O . LYS B 1 62 ? 24.210 -32.090 0.467 1.00 28.23 431 LYS B O 1
ATOM 2462 N N . ILE B 1 63 ? 24.471 -31.571 2.651 1.00 25.61 432 ILE B N 1
ATOM 2463 C CA . ILE B 1 63 ? 25.855 -31.115 2.529 1.00 25.39 432 ILE B CA 1
ATOM 2464 C C . ILE B 1 63 ? 26.695 -31.860 3.547 1.00 26.75 432 ILE B C 1
ATOM 2465 O O . ILE B 1 63 ? 26.341 -31.891 4.736 1.00 29.46 432 ILE B O 1
ATOM 2481 N N . PHE B 1 64 ? 27.821 -32.400 3.122 1.00 27.40 433 PHE B N 1
ATOM 2482 C CA . PHE B 1 64 ? 28.707 -33.140 4.012 1.00 28.90 433 PHE B CA 1
ATOM 2483 C C . PHE B 1 64 ? 30.040 -32.410 4.054 1.00 36.49 433 PHE B C 1
ATOM 2484 O O . PHE B 1 64 ? 30.600 -32.096 3.012 1.00 34.27 433 PHE B O 1
ATOM 2501 N N . VAL B 1 65 ? 30.550 -32.148 5.238 1.00 30.64 434 VAL B N 1
ATOM 2502 C CA . VAL B 1 65 ? 31.841 -31.470 5.383 1.00 32.55 434 VAL B CA 1
ATOM 2503 C C . VAL B 1 65 ? 32.748 -32.314 6.262 1.00 37.24 434 VAL B C 1
ATOM 2504 O O . VAL B 1 65 ? 32.390 -32.639 7.404 1.00 34.98 434 VAL B O 1
ATOM 2517 N N . GLU B 1 66 ? 33.942 -32.627 5.757 1.00 38.26 435 GLU B N 1
ATOM 2518 C CA . GLU B 1 66 ? 34.938 -33.406 6.478 1.00 45.15 435 GLU B CA 1
ATOM 2519 C C . GLU B 1 66 ? 36.020 -32.473 7.014 1.00 47.20 435 GLU B C 1
ATOM 2520 O O . GLU B 1 66 ? 36.693 -31.775 6.245 1.00 37.46 435 GLU B O 1
ATOM 2532 N N . PHE B 1 67 ? 36.194 -32.488 8.333 1.00 42.86 436 PHE B N 1
ATOM 2533 C CA . PHE B 1 67 ? 37.261 -31.793 9.030 1.00 48.09 436 PHE B CA 1
ATOM 2534 C C . PHE B 1 67 ? 38.425 -32.736 9.301 1.00 48.38 436 PHE B C 1
ATOM 2535 O O . PHE B 1 67 ? 38.334 -33.949 9.117 1.00 49.73 436 PHE B O 1
ATOM 2552 N N . THR B 1 68 ? 39.519 -32.162 9.797 1.00 58.39 437 THR B N 1
ATOM 2553 C CA . THR B 1 68 ? 40.721 -32.924 10.114 1.00 55.93 437 THR B CA 1
ATOM 2554 C C . THR B 1 68 ? 40.662 -33.586 11.482 1.00 48.93 437 THR B C 1
ATOM 2555 O O . THR B 1 68 ? 41.508 -34.437 11.782 1.00 59.75 437 THR B O 1
ATOM 2566 N N . SER B 1 69 ? 39.712 -33.190 12.328 1.00 47.85 438 SER B N 1
ATOM 2567 C CA . SER B 1 69 ? 39.607 -33.712 13.679 1.00 50.07 438 SER B CA 1
ATOM 2568 C C . SER B 1 69 ? 38.152 -33.706 14.125 1.00 63.96 438 SER B C 1
ATOM 2569 O O . SER B 1 69 ? 37.342 -32.910 13.640 1.00 48.04 438 SER B O 1
ATOM 2577 N N . VAL B 1 70 ? 37.832 -34.598 15.065 1.00 61.37 439 VAL B N 1
ATOM 2578 C CA . VAL B 1 70 ? 36.472 -34.637 15.590 1.00 53.76 439 VA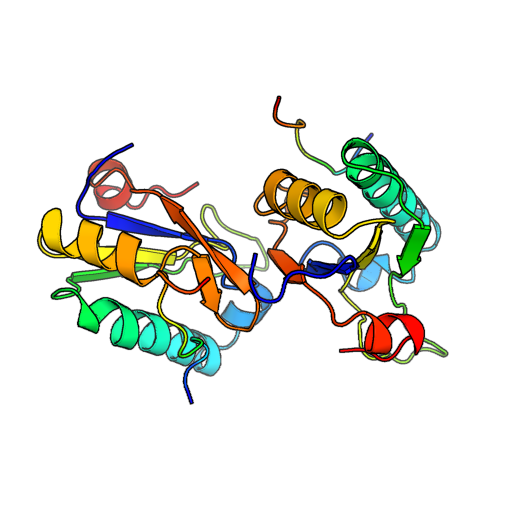L B CA 1
ATOM 2579 C C . VAL B 1 70 ? 36.191 -33.373 16.378 1.00 53.57 439 VAL B C 1
ATOM 2580 O O . VAL B 1 70 ? 35.086 -32.821 16.328 1.00 56.95 439 VAL B O 1
ATOM 2593 N N . PHE B 1 71 ? 37.196 -32.882 17.098 1.00 55.59 440 PHE B N 1
ATOM 2594 C CA . PHE B 1 71 ? 37.017 -31.691 17.912 1.00 61.51 440 PHE B CA 1
ATOM 2595 C C . PHE B 1 71 ? 36.555 -30.508 17.072 1.00 53.46 440 PHE B C 1
ATOM 2596 O O . PHE B 1 71 ? 35.679 -29.750 17.500 1.00 55.01 440 PHE B O 1
ATOM 2613 N N . ASP B 1 72 ? 37.155 -30.320 15.889 1.00 49.04 441 ASP B N 1
ATOM 2614 C CA . ASP B 1 72 ? 36.74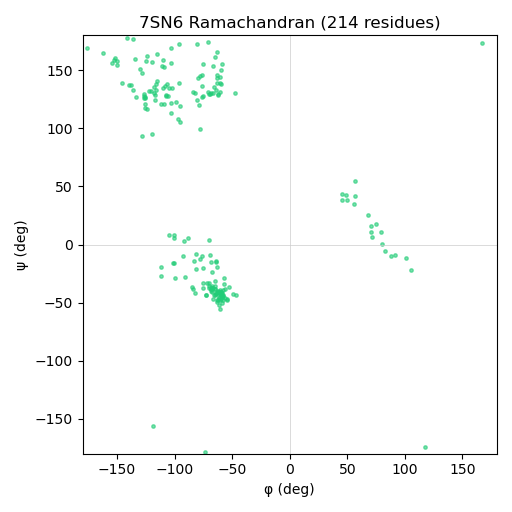2 -29.245 14.981 1.00 55.70 441 ASP B CA 1
ATOM 2615 C C . ASP B 1 72 ? 35.320 -29.452 14.457 1.00 47.40 441 ASP B C 1
ATOM 2616 O O . ASP B 1 72 ? 34.542 -28.495 14.371 1.00 47.88 441 ASP B O 1
ATOM 2625 N N . CYS B 1 73 ? 34.969 -30.688 14.069 1.00 42.45 442 CYS B N 1
ATOM 2626 C CA . CYS B 1 73 ? 33.597 -30.956 13.644 1.00 43.23 442 CYS B CA 1
ATOM 2627 C C . CYS B 1 73 ? 32.608 -30.639 14.764 1.00 39.40 442 CYS B C 1
ATOM 2628 O O . CYS B 1 73 ? 31.530 -30.080 14.518 1.00 47.30 442 CYS B O 1
ATOM 2636 N N . GLN B 1 74 ? 32.938 -31.023 15.990 1.00 46.50 443 GLN B N 1
ATOM 2637 C CA . GLN B 1 74 ? 32.052 -30.732 17.115 1.00 41.80 443 GLN B CA 1
ATOM 2638 C C . GLN B 1 74 ? 31.871 -29.223 17.308 1.00 42.35 443 GLN B C 1
ATOM 2639 O O . GLN B 1 74 ? 30.746 -28.746 17.488 1.00 43.06 443 GLN B O 1
ATOM 2643 N N . LYS B 1 75 ? 32.964 -28.447 17.264 1.00 49.88 444 LYS B N 1
ATOM 2644 C CA . LYS B 1 75 ? 32.828 -26.990 17.342 1.00 51.33 444 LYS B CA 1
ATOM 2645 C C . LYS B 1 75 ? 31.988 -26.445 16.189 1.00 45.47 444 LYS B C 1
ATOM 2646 O O . LYS B 1 75 ? 31.174 -25.541 16.379 1.00 45.28 444 LYS B O 1
ATOM 2654 N N . ALA B 1 76 ? 32.201 -26.950 14.971 1.00 45.14 445 ALA B N 1
ATOM 2655 C CA . ALA B 1 76 ? 31.383 -26.494 13.854 1.00 46.42 445 ALA B CA 1
ATOM 2656 C C . ALA B 1 76 ? 29.921 -26.896 14.033 1.00 45.81 445 ALA B C 1
ATOM 2657 O O . ALA B 1 76 ? 29.023 -26.127 13.698 1.00 39.98 445 ALA B O 1
ATOM 2664 N N . MET B 1 77 ? 29.649 -28.094 14.557 1.00 42.01 446 MET B N 1
ATOM 2665 C CA . MET B 1 77 ? 28.252 -28.449 14.785 1.00 43.08 446 MET B CA 1
ATOM 2666 C C . MET B 1 77 ? 27.634 -27.485 15.795 1.00 50.08 446 MET B C 1
ATOM 2667 O O . MET B 1 77 ? 26.503 -27.014 15.625 1.00 43.07 446 MET B O 1
ATOM 2681 N N . GLN B 1 78 ? 28.387 -27.140 16.832 1.00 48.69 447 GLN B N 1
ATOM 2682 C CA . GLN B 1 78 ? 27.833 -26.270 17.862 1.00 56.10 447 GLN B CA 1
ATOM 2683 C C . GLN B 1 78 ? 27.677 -24.839 17.367 1.00 45.25 447 GLN B C 1
ATOM 2684 O O . GLN B 1 78 ? 26.747 -24.138 17.784 1.00 51.79 447 GLN B O 1
ATOM 2688 N N . GLY B 1 79 ? 28.574 -24.381 16.500 1.00 43.77 448 GLY B N 1
ATOM 2689 C CA . GLY B 1 79 ? 28.468 -23.051 15.933 1.00 56.12 448 GLY B CA 1
ATOM 2690 C C . GLY B 1 79 ? 27.407 -22.922 14.857 1.00 57.27 448 GLY B C 1
ATOM 2691 O O . GLY B 1 79 ? 26.721 -21.898 14.775 1.00 46.72 448 GLY B O 1
ATOM 2695 N N . LEU B 1 80 ? 27.245 -23.952 14.026 1.00 41.49 449 LEU B N 1
ATOM 2696 C CA . LEU B 1 80 ? 26.359 -23.823 12.872 1.00 40.73 449 LEU B CA 1
ATOM 2697 C C . LEU B 1 80 ? 24.929 -24.242 13.146 1.00 41.85 449 LEU B C 1
ATOM 2698 O O . LEU B 1 80 ? 24.019 -23.773 12.463 1.00 41.88 449 LEU B O 1
ATOM 2714 N N . THR B 1 81 ? 24.714 -25.149 14.090 1.00 45.27 450 THR B N 1
ATOM 2715 C CA . THR B 1 81 ? 23.384 -25.702 14.293 1.00 45.45 450 THR B CA 1
ATOM 2716 C C . THR B 1 81 ? 22.405 -24.606 14.699 1.00 51.30 450 THR B C 1
ATOM 2717 O O . THR B 1 81 ? 22.651 -23.854 15.647 1.00 45.07 450 THR B O 1
ATOM 2728 N N . GLY B 1 82 ? 21.285 -24.536 13.989 1.00 38.47 451 GLY B N 1
ATOM 2729 C CA . GLY B 1 82 ? 20.233 -23.592 14.250 1.00 48.05 451 GLY B CA 1
ATOM 2730 C C . GLY B 1 82 ? 20.474 -22.210 13.708 1.00 39.88 451 GLY B C 1
ATOM 2731 O O . GLY B 1 82 ? 19.628 -21.334 13.912 1.00 44.62 451 GLY B O 1
ATOM 2735 N N . ARG B 1 83 ? 21.598 -21.975 13.049 1.00 42.68 452 ARG B N 1
ATOM 2736 C CA . ARG B 1 83 ? 21.737 -20.723 12.323 1.00 50.32 452 ARG B CA 1
ATOM 2737 C C . ARG B 1 83 ? 20.822 -20.745 11.107 1.00 50.13 452 ARG B C 1
ATOM 2738 O O . ARG B 1 83 ? 20.190 -21.758 10.792 1.00 44.06 452 ARG B O 1
ATOM 2759 N N . LYS B 1 84 ? 20.755 -19.611 10.415 1.00 44.48 453 LYS B N 1
ATOM 2760 C CA . LYS B 1 84 ? 19.984 -19.503 9.184 1.00 43.81 453 LYS B CA 1
ATOM 2761 C C . LYS B 1 84 ? 20.933 -19.353 8.011 1.00 44.71 453 LYS B C 1
ATOM 2762 O O . LYS B 1 84 ? 21.860 -18.539 8.059 1.00 37.27 453 LYS B O 1
ATOM 2781 N N . PHE B 1 85 ? 20.662 -20.103 6.957 1.00 34.76 454 PHE B N 1
ATOM 2782 C CA . PHE B 1 85 ? 21.427 -20.070 5.714 1.00 43.05 454 PHE B CA 1
ATOM 2783 C C . PHE B 1 85 ? 20.413 -19.776 4.621 1.00 31.33 454 PHE B C 1
ATOM 2784 O O . PHE B 1 85 ? 19.474 -20.555 4.421 1.00 36.01 454 PHE B O 1
ATOM 2801 N N . ALA B 1 86 ? 20.564 -18.625 3.960 1.00 34.51 455 ALA B N 1
ATOM 2802 C CA . ALA B 1 86 ? 19.538 -18.135 3.025 1.00 41.12 455 ALA B CA 1
ATOM 2803 C C . ALA B 1 86 ? 18.131 -18.256 3.615 1.00 54.07 455 ALA B C 1
ATOM 2804 O O . ALA B 1 86 ? 17.182 -18.682 2.954 1.00 37.04 455 ALA B O 1
ATOM 2811 N N . ASN B 1 87 ? 17.987 -17.892 4.885 1.00 39.95 456 ASN B N 1
ATOM 2812 C CA . ASN B 1 87 ? 16.697 -17.853 5.571 1.00 39.04 456 ASN B CA 1
ATOM 2813 C C . ASN B 1 87 ? 16.101 -19.250 5.784 1.00 37.90 456 ASN B C 1
ATOM 2814 O O . ASN B 1 87 ? 14.870 -19.380 5.957 1.00 47.04 456 ASN B O 1
ATOM 2825 N N . ARG B 1 88 ? 16.945 -20.270 5.833 1.00 33.02 457 ARG B N 1
ATOM 2826 C CA A ARG B 1 88 ? 16.540 -21.642 6.123 0.50 33.24 457 ARG B CA 1
ATOM 2827 C CA B ARG B 1 88 ? 16.551 -21.651 6.106 0.50 33.19 457 ARG B CA 1
ATOM 2828 C C . ARG B 1 88 ? 17.277 -22.127 7.359 1.00 34.23 457 ARG B C 1
ATOM 2829 O O . ARG B 1 88 ? 18.502 -22.010 7.453 1.00 41.92 457 ARG B O 1
ATOM 2868 N N . VAL B 1 89 ? 16.539 -22.704 8.306 1.00 38.25 458 VAL B N 1
ATOM 2869 C CA . VAL B 1 89 ? 17.197 -23.170 9.524 1.00 35.74 458 VAL B CA 1
ATOM 2870 C C . VAL B 1 89 ? 18.110 -24.358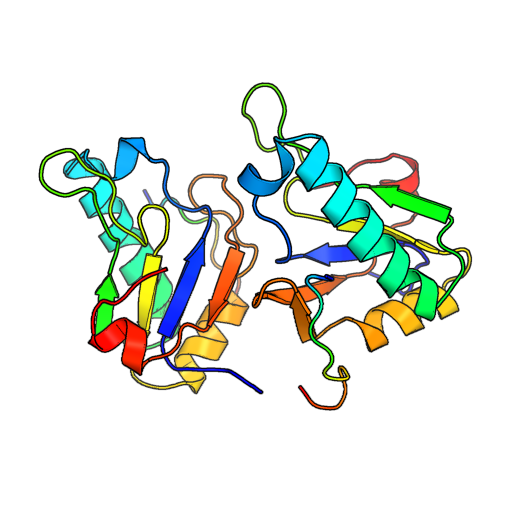 9.215 1.00 33.48 458 VAL B C 1
ATOM 2871 O O . VAL B 1 89 ? 17.696 -25.359 8.616 1.00 36.16 458 VAL B O 1
ATOM 2884 N N . VAL B 1 90 ? 19.351 -24.276 9.685 1.00 40.23 459 VAL B N 1
ATOM 2885 C CA . VAL B 1 90 ? 20.349 -25.330 9.505 1.00 34.27 459 VAL B CA 1
ATOM 2886 C C . VAL B 1 90 ? 20.133 -26.438 10.543 1.00 39.14 459 VAL B C 1
ATOM 2887 O O . VAL B 1 90 ? 20.159 -26.185 11.754 1.00 36.25 459 VAL B O 1
ATOM 2900 N N . VAL B 1 91 ? 19.966 -27.683 10.066 1.00 28.74 460 VAL B N 1
ATOM 2901 C CA . VAL B 1 91 ? 19.743 -28.866 10.915 1.00 28.53 460 VAL B CA 1
ATOM 2902 C C . VAL B 1 91 ? 20.928 -29.787 10.648 1.00 26.54 460 VAL B C 1
ATOM 2903 O O . VAL B 1 91 ? 21.314 -29.964 9.476 1.00 28.47 460 VAL B O 1
ATOM 2916 N N . THR B 1 92 ? 21.504 -30.355 11.718 1.00 33.18 461 THR B N 1
ATOM 2917 C CA . THR B 1 92 ? 22.814 -30.997 11.645 1.00 27.83 461 THR B CA 1
ATOM 2918 C C . THR B 1 92 ? 22.814 -32.392 12.256 1.00 33.10 461 THR B C 1
ATOM 2919 O O . THR B 1 92 ? 22.044 -32.688 13.145 1.00 31.59 461 THR B O 1
ATOM 2930 N N . LYS B 1 93 ? 23.697 -33.248 11.734 1.00 29.44 462 LYS B N 1
ATOM 2931 C CA . LYS B 1 93 ? 24.003 -34.512 12.389 1.00 31.78 462 LYS B CA 1
ATOM 2932 C C . LYS B 1 93 ? 25.432 -34.900 12.031 1.00 30.69 462 LYS B C 1
ATOM 2933 O O . LYS B 1 93 ? 26.001 -34.428 11.023 1.00 32.35 462 LYS B O 1
ATOM 2952 N N . TYR B 1 94 ? 25.996 -35.788 12.842 1.00 31.25 463 TYR B N 1
ATOM 2953 C CA . TYR B 1 94 ? 27.261 -36.436 12.497 1.00 33.95 463 TYR B CA 1
ATOM 2954 C C . TYR B 1 94 ? 27.023 -37.509 11.441 1.00 46.47 463 TYR B C 1
ATOM 2955 O O . TYR B 1 94 ? 25.970 -38.140 11.420 1.00 40.07 463 TYR B O 1
ATOM 2973 N N . CYS B 1 95 ? 28.004 -37.686 10.538 1.00 33.76 464 CYS B N 1
ATOM 2974 C CA . CYS B 1 95 ? 27.955 -38.679 9.453 1.00 34.65 464 CYS B CA 1
ATOM 2975 C C . CYS B 1 95 ? 29.058 -39.697 9.689 1.00 46.17 464 CYS B C 1
ATOM 2976 O O . CYS B 1 95 ? 30.141 -39.337 10.147 1.00 40.10 464 CYS B O 1
ATOM 2984 N N . ASP B 1 96 ? 28.764 -40.978 9.430 1.00 45.87 465 ASP B N 1
ATOM 2985 C CA . ASP B 1 96 ? 29.770 -42.029 9.579 1.00 52.31 465 ASP B CA 1
ATOM 2986 C C . ASP B 1 96 ? 30.927 -41.787 8.608 1.00 39.61 465 ASP B C 1
ATOM 2987 O O . ASP B 1 96 ? 30.693 -41.610 7.407 1.00 40.01 465 ASP B O 1
ATOM 2996 N N . PRO B 1 97 ? 32.185 -41.794 9.070 1.00 40.04 466 PRO B N 1
ATOM 2997 C CA . PRO B 1 97 ? 33.265 -41.418 8.138 1.00 51.82 466 PRO B CA 1
ATOM 2998 C C . PRO B 1 97 ? 33.481 -42.440 7.039 1.00 47.36 466 PRO B C 1
ATOM 2999 O O . PRO B 1 97 ? 33.746 -42.058 5.894 1.00 48.37 466 PRO B O 1
ATOM 3010 N N . ASP B 1 98 ? 33.385 -43.735 7.347 1.00 52.96 467 ASP B N 1
ATOM 3011 C CA . ASP B 1 98 ? 33.593 -44.739 6.307 1.00 59.07 467 ASP B CA 1
ATOM 3012 C C . ASP B 1 98 ? 32.596 -44.550 5.169 1.00 67.92 467 ASP B C 1
ATOM 3013 O O . ASP B 1 98 ? 32.972 -44.585 3.991 1.00 56.20 467 ASP B O 1
ATOM 3022 N N . SER B 1 99 ? 31.320 -44.324 5.508 1.00 53.66 468 SER B N 1
ATOM 3023 C CA . SER B 1 99 ? 30.296 -44.068 4.494 1.00 43.39 468 SER B CA 1
ATOM 3024 C C . SER B 1 99 ? 30.657 -42.862 3.640 1.00 41.17 468 SER B C 1
ATOM 3025 O O . SER B 1 99 ? 30.544 -42.887 2.412 1.00 49.96 468 SER B O 1
ATOM 3033 N N . TYR B 1 100 ? 31.044 -41.771 4.286 1.00 40.91 469 TYR B N 1
ATOM 3034 C CA . TYR B 1 100 ? 31.421 -40.584 3.540 1.00 39.94 469 TYR B CA 1
ATOM 3035 C C . TYR B 1 100 ? 32.556 -40.900 2.579 1.00 52.74 469 TYR B C 1
ATOM 3036 O O . TYR B 1 100 ? 32.529 -40.484 1.423 1.00 47.45 469 TYR B O 1
ATOM 3054 N N . HIS B 1 101 ? 33.561 -41.636 3.047 1.00 51.40 470 HIS B N 1
ATOM 3055 C CA . HIS B 1 101 ? 34.717 -41.904 2.199 1.00 55.16 470 HIS B CA 1
ATOM 3056 C C . HIS B 1 101 ? 34.347 -42.816 1.032 1.00 44.93 470 HIS B C 1
ATOM 3057 O O . HIS B 1 101 ? 34.809 -42.596 -0.094 1.00 60.52 470 HIS B O 1
ATOM 3071 N N . ARG B 1 102 ? 33.477 -43.806 1.253 1.00 54.73 471 ARG B N 1
ATOM 3072 C CA . ARG B 1 102 ? 32.896 -44.550 0.136 1.00 53.02 471 ARG B CA 1
ATOM 3073 C C . ARG B 1 102 ? 31.910 -43.723 -0.685 1.00 51.43 471 ARG B C 1
ATOM 3074 O O . ARG B 1 102 ? 31.310 -44.264 -1.632 1.00 57.04 471 ARG B O 1
ATOM 3095 N N . ARG B 1 103 ? 31.742 -42.428 -0.364 1.00 56.82 472 ARG B N 1
ATOM 3096 C CA . ARG B 1 103 ? 30.771 -41.566 -1.040 1.00 68.24 472 ARG B CA 1
ATOM 3097 C C . ARG B 1 103 ? 29.414 -42.259 -1.088 1.00 62.39 472 ARG B C 1
ATOM 3098 O O . ARG B 1 103 ? 28.672 -42.177 -2.066 1.00 63.20 472 ARG B O 1
ATOM 3102 N N . ASP B 1 104 ? 29.092 -42.945 0.001 1.00 50.78 473 ASP B N 1
ATOM 3103 C CA . ASP B 1 104 ? 27.905 -43.782 0.101 1.00 54.03 473 ASP B CA 1
ATOM 3104 C C . ASP B 1 104 ? 26.879 -43.024 0.919 1.00 60.59 473 ASP B C 1
ATOM 3105 O O . ASP B 1 104 ? 27.080 -42.817 2.117 1.00 53.69 473 ASP B O 1
ATOM 3114 N N . PHE B 1 105 ? 25.774 -42.630 0.290 1.00 59.51 474 PHE B N 1
ATOM 3115 C CA . PHE B 1 105 ? 24.832 -41.779 0.993 1.00 57.79 474 PHE B CA 1
ATOM 3116 C C . PHE B 1 105 ? 23.453 -42.400 1.150 1.00 66.21 474 PHE B C 1
ATOM 3117 O O . PHE B 1 105 ? 23.266 -43.618 1.010 1.00 70.58 474 PHE B O 1
ATOM 3134 N N . TRP B 1 106 ? 22.486 -41.525 1.321 1.00 72.80 475 TRP B N 1
ATOM 3135 C CA . TRP B 1 106 ? 21.937 -41.297 2.640 1.00 100.81 475 TRP B CA 1
ATOM 3136 C C . TRP B 1 106 ? 20.436 -41.109 2.699 1.00 100.77 475 TRP B C 1
ATOM 3137 O O . TRP B 1 106 ? 19.782 -41.585 3.633 1.00 102.69 475 TRP B O 1
ATOM 3158 N N . LYS C 2 3 ? 7.985 -47.473 17.336 1.00 66.89 335 LYS C N 1
ATOM 3159 C CA . LYS C 2 3 ? 8.914 -47.137 16.264 1.00 77.74 335 LYS C CA 1
ATOM 3160 C C . LYS C 2 3 ? 9.407 -45.700 16.422 1.00 59.44 335 LYS C C 1
ATOM 3161 O O . LYS C 2 3 ? 9.500 -44.956 15.447 1.00 64.97 335 LYS C O 1
ATOM 3170 N N . SER C 2 4 ? 9.733 -45.319 17.657 1.00 48.11 336 SER C N 1
ATOM 3171 C CA . SER C 2 4 ? 10.078 -43.942 17.965 1.00 42.22 336 SER C CA 1
ATOM 3172 C C . SER C 2 4 ? 11.379 -43.502 17.306 1.00 45.13 336 SER C C 1
ATOM 3173 O O . SER C 2 4 ? 12.281 -44.305 17.046 1.00 50.95 336 SER C O 1
ATOM 3181 N N . ARG C 2 5 ? 11.484 -42.187 17.080 1.00 41.33 337 ARG C N 1
ATOM 3182 C CA A ARG C 2 5 ? 12.687 -41.588 16.521 0.47 49.76 337 ARG C CA 1
ATOM 3183 C CA B ARG C 2 5 ? 12.689 -41.589 16.520 0.53 49.83 337 ARG C CA 1
ATOM 3184 C C . ARG C 2 5 ? 13.724 -41.261 17.587 1.00 41.53 337 ARG C C 1
ATOM 3185 O O . ARG C 2 5 ? 14.855 -40.899 17.232 1.00 42.13 337 ARG C O 1
ATOM 3224 N N . TRP C 2 6 ? 13.366 -41.404 18.864 1.00 41.14 338 TRP C N 1
ATOM 3225 C CA . TRP C 2 6 ? 14.263 -41.156 19.980 1.00 41.06 338 TRP C CA 1
ATOM 3226 C C . TRP C 2 6 ? 15.248 -42.313 20.129 1.00 47.29 338 TRP C C 1
ATOM 3227 O O . TRP C 2 6 ? 14.860 -43.481 20.073 1.00 51.71 338 TRP C O 1
ATOM 3248 N N . ASP C 2 7 ? 16.519 -41.983 20.358 1.00 43.23 339 ASP C N 1
ATOM 3249 C CA . ASP C 2 7 ? 17.478 -42.971 20.833 1.00 45.01 339 ASP C CA 1
ATOM 3250 C C . ASP C 2 7 ? 17.069 -43.479 22.221 1.00 44.82 339 ASP C C 1
ATOM 3251 O O . ASP C 2 7 ? 16.253 -42.879 22.914 1.00 42.89 339 ASP C O 1
ATOM 3260 N N . GLU C 2 8 ? 17.687 -44.578 22.638 1.00 46.29 340 GLU C N 1
ATOM 3261 C CA . GLU C 2 8 ? 17.441 -45.153 23.951 1.00 55.93 340 GLU C CA 1
ATOM 3262 C C . GLU C 2 8 ? 18.419 -44.645 25.004 1.00 49.20 340 GLU C C 1
ATOM 3263 O O . GLU C 2 8 ? 18.188 -44.855 26.195 1.00 66.30 340 GLU C O 1
ATOM 3267 N N . THR C 2 9 ? 19.464 -43.940 24.594 1.00 46.14 341 THR C N 1
ATOM 3268 C CA . THR C 2 9 ? 20.589 -43.631 25.466 1.00 46.40 341 THR C CA 1
ATOM 3269 C C . THR C 2 9 ? 20.231 -42.517 26.440 1.00 44.34 341 THR C C 1
ATOM 3270 O O . THR C 2 9 ? 19.814 -41.440 26.006 1.00 42.88 341 THR C O 1
ATOM 3281 N N . PRO C 2 10 ? 20.425 -42.719 27.741 1.00 44.22 342 PRO C N 1
ATOM 3282 C CA . PRO C 2 10 ? 20.177 -41.628 28.689 1.00 42.36 342 PRO C CA 1
ATOM 3283 C C . PRO C 2 10 ? 21.045 -40.419 28.398 1.00 41.89 342 PRO C C 1
ATOM 3284 O O . PRO C 2 10 ? 22.185 -40.520 27.928 1.00 43.25 342 PRO C O 1
ATOM 3295 N N . ALA C 2 11 ? 20.499 -39.253 28.736 1.00 39.95 343 ALA C N 1
ATOM 3296 C CA . ALA C 2 11 ? 21.243 -38.019 28.523 1.00 39.34 343 ALA C CA 1
ATOM 3297 C C . ALA C 2 11 ? 22.579 -38.044 29.250 1.00 40.39 343 ALA C C 1
ATOM 3298 O O . ALA C 2 11 ? 23.564 -37.492 28.756 1.00 40.90 343 ALA C O 1
ATOM 3305 N N . SER C 2 12 ? 22.636 -38.696 30.416 1.00 40.77 344 SER C N 1
ATOM 3306 C CA . SER C 2 12 ? 23.835 -38.689 31.244 1.00 45.56 344 SER C CA 1
ATOM 3307 C C . SER C 2 12 ? 24.977 -39.461 30.614 1.00 45.39 344 SER C C 1
ATOM 3308 O O . SER C 2 12 ? 26.121 -39.331 31.062 1.00 48.54 344 SER C O 1
ATOM 3316 N N . GLN C 2 13 ? 24.678 -40.262 29.605 1.00 44.80 345 GLN C N 1
ATOM 3317 C CA . GLN C 2 13 ? 25.628 -41.129 28.934 1.00 46.99 345 GLN C CA 1
ATOM 3318 C C . GLN C 2 13 ? 26.048 -40.587 27.561 1.00 47.31 345 GLN C C 1
ATOM 3319 O O . GLN C 2 13 ? 26.733 -41.287 26.815 1.00 49.13 345 GLN C O 1
ATOM 3333 N N . MET C 2 14 ? 25.660 -39.357 27.228 1.00 46.87 346 MET C N 1
ATOM 3334 C CA . MET C 2 14 ? 25.978 -38.793 25.903 1.00 45.80 346 MET C CA 1
ATOM 3335 C C . MET C 2 14 ? 27.322 -38.068 25.866 1.00 69.18 346 MET C C 1
ATOM 3336 O O . MET C 2 14 ? 27.828 -37.716 24.791 1.00 62.04 346 MET C O 1
ATOM 3350 N N . LYS D 2 3 ? 28.500 -11.235 -0.671 1.00 82.80 335 LYS D N 1
ATOM 3351 C CA . LYS D 2 3 ? 27.128 -11.486 -0.250 1.00 84.53 335 LYS D CA 1
ATOM 3352 C C . LYS D 2 3 ? 26.958 -12.930 0.227 1.00 62.83 335 LYS D C 1
ATOM 3353 O O . LYS D 2 3 ? 26.688 -13.830 -0.562 1.00 60.38 335 LYS D O 1
ATOM 3356 N N . SER D 2 4 ? 27.122 -13.163 1.519 1.00 75.34 336 SER D N 1
ATOM 3357 C CA . SER D 2 4 ? 27.002 -14.515 2.036 1.00 72.55 336 SER D CA 1
ATOM 3358 C C . SER D 2 4 ? 25.547 -14.828 2.349 1.00 67.14 336 SER D C 1
ATOM 3359 O O . SER D 2 4 ? 24.778 -13.958 2.760 1.00 64.34 336 SER D O 1
ATOM 3367 N N A ARG D 2 5 ? 25.172 -16.091 2.137 0.57 50.39 337 ARG D N 1
ATOM 3368 N N B ARG D 2 5 ? 25.174 -16.095 2.141 0.43 51.17 337 ARG D N 1
ATOM 3369 C CA A ARG D 2 5 ? 23.859 -16.564 2.555 0.57 56.67 337 ARG D CA 1
ATOM 3370 C CA B ARG D 2 5 ? 23.859 -16.565 2.558 0.43 55.88 337 ARG D CA 1
ATOM 3371 C C A ARG D 2 5 ? 23.755 -16.780 4.057 0.57 46.79 337 ARG D C 1
ATOM 3372 C C B ARG D 2 5 ? 23.751 -16.734 4.066 0.43 46.95 337 ARG D C 1
ATOM 3373 O O A ARG D 2 5 ? 22.639 -16.956 4.556 0.57 51.08 337 ARG D O 1
ATOM 3374 O O B ARG D 2 5 ? 22.634 -16.812 4.586 0.43 53.29 337 ARG D O 1
ATOM 3415 N N . TRP D 2 6 ? 24.878 -16.810 4.771 1.00 49.54 338 TRP D N 1
ATOM 3416 C CA . TRP D 2 6 ? 24.852 -17.011 6.209 1.00 44.06 338 TRP D CA 1
ATOM 3417 C C . TRP D 2 6 ? 24.363 -15.765 6.925 1.00 54.77 338 TRP D C 1
ATOM 3418 O O . TRP D 2 6 ? 24.589 -14.641 6.475 1.00 55.44 338 TRP D O 1
ATOM 3439 N N . ASP D 2 7 ? 23.718 -15.975 8.070 1.00 54.01 339 ASP D N 1
ATOM 3440 C CA . ASP D 2 7 ? 23.406 -14.882 8.984 1.00 50.90 339 ASP D CA 1
ATOM 3441 C C . ASP D 2 7 ? 24.695 -14.437 9.691 1.00 69.60 339 ASP D C 1
ATOM 3442 O O . ASP D 2 7 ? 25.788 -14.944 9.421 1.00 56.70 339 ASP D O 1
ATOM 3451 N N . GLU D 2 8 ? 24.584 -13.464 10.598 1.00 65.19 340 GLU D N 1
ATOM 3452 C CA . GLU D 2 8 ? 25.765 -12.992 11.316 1.00 69.58 340 GLU D CA 1
ATOM 3453 C C . GLU D 2 8 ? 26.371 -14.111 12.163 1.00 74.26 340 GLU D C 1
ATOM 3454 O O . GLU D 2 8 ? 25.654 -14.881 12.810 1.00 66.60 340 GLU D O 1
ATOM 3458 N N . THR D 2 9 ? 27.705 -14.188 12.161 1.00 79.31 341 THR D N 1
ATOM 3459 C CA . THR D 2 9 ? 28.425 -15.243 12.884 1.00 79.75 341 THR D CA 1
ATOM 3460 C C . THR D 2 9 ? 28.495 -14.915 14.375 1.00 90.52 341 THR D C 1
ATOM 3461 O O . THR D 2 9 ? 29.078 -13.889 14.742 1.00 81.55 341 THR D O 1
ATOM 3472 N N . PRO D 2 10 ? 27.946 -15.756 15.261 1.00 84.05 342 PRO D N 1
ATOM 3473 C CA . PRO D 2 10 ? 27.958 -15.414 16.697 1.00 89.90 342 PRO D CA 1
ATOM 3474 C C . PRO D 2 10 ? 29.360 -15.476 17.294 1.00 85.45 342 PRO D C 1
ATOM 3475 O O . PRO D 2 10 ? 30.080 -16.467 17.144 1.00 74.88 342 PRO D O 1
ATOM 3486 N N . ALA D 2 11 ? 29.739 -14.409 17.989 1.00 89.61 343 ALA D N 1
ATOM 3487 C CA . ALA D 2 11 ? 31.045 -14.351 18.637 1.00 98.07 343 ALA D CA 1
ATOM 3488 C C . ALA D 2 11 ? 31.200 -15.512 19.621 1.00 98.78 343 ALA D C 1
ATOM 3489 O O . ALA D 2 11 ? 32.272 -16.110 19.734 1.00 95.24 343 ALA D O 1
#

Solvent-accessible surface area: 11336 Å² total; per-residue (Å²): 147,48,52,11,48,0,0,0,0,36,9,0,1,19,10,126,36,0,111,76,100,69,61,43,52,80,3,37,71,19,0,26,98,17,0,63,139,49,14,133,29,127,26,43,56,6,19,70,22,85,112,80,57,58,38,95,6,10,6,35,0,6,0,20,1,73,44,59,129,25,0,65,78,0,35,143,17,0,53,22,14,34,2,34,102,13,34,2,61,22,68,31,12,27,26,62,26,2,116,179,94,74,36,175,122,102,45,23,21,47,0,0,0,0,4,14,2,8,85,92,133,29,6,111,70,102,84,52,35,61,79,4,23,52,23,0,106,64,11,0,57,127,36,17,137,28,65,40,30,68,4,8,72,25,90,142,73,98,128,46,88,3,27,26,40,0,0,0,28,3,85,41,55,142,24,0,26,89,0,12,85,17,0,30,44,16,81,1,52,121,50,20,1,2,0,23,35,0,62,26,90,15,19,110,150,66,66,32,102,176,65,66,22,36,104,42,79,28,103,115,53,147,73,46,20,59,94,58,86,157

Organism: Homo sapiens (NCBI:txid9606)

Foldseek 3Di:
DDDDQKKKKAFADDLVQCPDPVSVVVVVVVVQVLLVVQAHWPDKDADHDDPNDQPAQHRMIMIGGPTSRSSVVSCVVQAQDDHVHTGIHMDHDDVVCVVVPPHD/DPPFDQKKKKAFQDDLVQQPPVVSVVVVVVVVCVVLVVQADWPDKDADHDDPPHGDANHRMIMIGGPDSNSVVVSCVVQQQDAHVNTGIHMDHDDVVCVVVVHHD/DDPDDPDDPVRD/DDPDDDDDD

Sequence (230 aa):
LGSTEVLCLMNMVLPEELLDDEEYEEIVEDVRDECSKYGLVKSIEIPRPVDGVEVPGCGKIFVEFTSVFDCQKAMQGLTGRKFANRVVVTKYCCDPDSYHRRDFWPLGSTEVLCLMNMVLPEELLDDEEYEEIVEDVRDECSKYGLVKSIEIPRPVDGVEVPGCGKIFVEFTSVFDCQKAMQGLTGRKFANRRVVVTKYCDPDSYHRRDFWKSRRWDETPASQMKSRRWDETPA

Radius of gyration: 18.07 Å; Cα contacts (8 Å, |Δi|>4): 452; chains: 4; bounding box: 41×36×54 Å

Secondary structure (DSSP, 8-state):
----SEEEEESS--GGGGSSHHHHHHHHHHHHHHHTTTS-EEEEE-----SS---TTTT-EEEEESSHHHHHHHHHHHTT-EETTEE-EEEEEPHHHHHHT---/-TT--SEEEEES---HHHHT-HHHHHHHHHHHHHHHTTTS-EEEEE----BTTB--TTTT-EEEEESSHHHHHHHHHHHTT-EETTEE-EEEE--HHHHHTT---/--SB-S--GGG-/--SB-PPP-

GO terms:
  GO:0005515 protein binding (F, IPI)
  GO:0016607 nuclear speck (C, IDA)
  GO:0005681 spliceosomal complex (C, IDA)
  GO:0000398 mRNA splicing, via spliceosome (P, IC)
  GO:0000974 Prp19 complex (C, IDA)
  GO:0033120 positive regulation of RNA splicing (P, IDA)
  GO:0048025 negative regulation of mRNA splicing, via spliceosome (P, IDA)
  GO:0019899 enzyme binding (F, IPI)
  GO:0006397 mRNA processing (P, TAS)
  GO:0005654 nucleoplasm (C, TAS)
  GO:0031397 negative regulation of protein ubiquitination (P, IDA)
  GO:0031397 negative regulation of protein ubiquitination (P, IMP)
  GO:0005654 nucleoplasm (C, IDA)
  GO:0005634 nucleus (C, IDA)
  GO:0030628 pre-mRNA 3'-splice site binding (F, IDA)
  GO:0071004 U2-type prespliceosome (C, IDA)
  GO:0089701 U2AF complex (C, IDA)
  GO:0000398 mRNA splicing, via spliceosome (P, IDA)
  GO:0140678 molecular function inhibitor activity (F, EXP)
  GO:0003723 RNA binding (F, HDA)